Protein AF-0000000077150449 (afdb_homodimer)

Radius of gyration: 17.52 Å; Cα contacts (8 Å, |Δi|>4): 461; chains: 2; bounding box: 40×55×39 Å

Sequence (236 aa):
MTYLSAFIVGGIICAIGQILIDKTKLTSARILVVYVVAGVVLGSLGIYQKIVEIGGAGAIIPLTGFGYNLAKGVFRDVDETGLLGAFTGGFKAGAAGLAAAVFFGFMMASIFKPKAKKMTYLSAFIVGGIICAIGQILIDKTKLTSARILVVYVVAGVVLGSLGIYQKIVEIGGAGAIIPLTGFGYNLAKGVFRDVDETGLLGAFTGGFKAGAAGLAAAVFFGFMMASIFKPKAKK

Solvent-accessible surface area (backbone atoms only — not comparable to full-atom values): 10792 Å² total; per-residue (Å²): 118,64,44,62,29,3,19,50,44,13,6,50,56,12,24,51,46,30,49,48,47,71,75,37,94,55,50,72,68,57,48,50,33,50,34,17,39,48,11,19,52,32,30,71,71,55,53,40,56,56,47,31,72,63,10,44,30,11,34,47,44,29,32,32,20,49,16,24,48,24,23,52,29,11,49,53,27,23,74,71,64,35,76,69,14,15,59,54,16,21,48,60,53,48,40,61,39,52,51,47,30,31,52,50,30,34,53,47,43,70,69,66,50,70,71,75,79,124,119,62,44,60,30,3,20,50,43,13,6,50,57,12,23,52,44,30,50,48,48,71,75,35,93,54,50,71,69,57,49,50,32,50,34,16,40,49,13,21,54,34,30,71,70,54,54,41,56,57,46,33,72,64,10,42,30,11,34,48,43,29,33,32,20,50,15,26,48,23,22,51,29,11,50,52,27,23,73,70,62,35,76,67,14,16,59,54,14,20,49,61,55,47,41,62,39,53,51,48,31,31,52,51,28,35,52,46,43,70,68,66,50,69,72,73,79,124

InterPro domains:
  IPR005562 SpoVA [PF03862] (3-111)
  IPR005562 SpoVA [PTHR38450] (1-117)
  IPR014204 Sporulation stage V, protein AE [TIGR02839] (3-115)

Organism: Ruminiclostridium cellulolyticum (strain ATCC 35319 / DSM 5812 / JCM 6584 / H10) (NCBI:txid394503)

Structure (mmCIF, N/CA/C/O backbone):
data_AF-0000000077150449-model_v1
#
loop_
_entity.id
_entity.type
_entity.pdbx_description
1 polymer 'Stage V sporulation protein AE'
#
loop_
_atom_site.group_PDB
_atom_site.id
_atom_site.type_symbol
_atom_site.label_atom_id
_atom_site.label_alt_id
_atom_site.label_comp_id
_atom_site.label_asym_id
_atom_site.label_entity_id
_atom_site.label_seq_id
_atom_site.pdbx_PDB_ins_code
_atom_site.Cartn_x
_atom_site.Cartn_y
_atom_site.Cartn_z
_atom_site.occupancy
_atom_site.B_iso_or_equiv
_atom_site.auth_seq_id
_atom_site.auth_comp_id
_atom_site.auth_asym_id
_atom_site.auth_atom_id
_atom_site.pdbx_PDB_model_num
ATOM 1 N N . MET A 1 1 ? 21.25 -12.867 1.813 1 53.31 1 MET A N 1
ATOM 2 C CA . MET A 1 1 ? 21.156 -12.336 0.458 1 53.31 1 MET A CA 1
ATOM 3 C C . MET A 1 1 ? 19.891 -11.492 0.296 1 53.31 1 MET A C 1
ATOM 5 O O . MET A 1 1 ? 19.844 -10.594 -0.544 1 53.31 1 MET A O 1
ATOM 9 N N . THR A 1 2 ? 18.812 -11.586 1.336 1 85.19 2 THR A N 1
ATOM 10 C CA . THR A 1 2 ? 17.422 -11.258 1.105 1 85.19 2 THR A CA 1
ATOM 11 C C . THR A 1 2 ? 17.125 -9.805 1.477 1 85.19 2 THR A C 1
ATOM 13 O O . THR A 1 2 ? 16.469 -9.078 0.723 1 85.19 2 THR A O 1
ATOM 16 N N . TYR A 1 3 ? 18.219 -9.305 2.195 1 94.06 3 TYR A N 1
ATOM 17 C CA . TYR A 1 3 ? 17.984 -7.93 2.627 1 94.06 3 TYR A CA 1
ATOM 18 C C . TYR A 1 3 ? 18.422 -6.941 1.554 1 94.06 3 TYR A C 1
ATOM 20 O O . TYR A 1 3 ? 17.75 -5.945 1.301 1 94.06 3 TYR A O 1
ATOM 28 N N . LEU A 1 4 ? 19.547 -7.23 0.924 1 96.5 4 LEU A N 1
ATOM 29 C CA . LEU A 1 4 ? 20.047 -6.371 -0.144 1 96.5 4 LEU A CA 1
ATOM 30 C C . LEU A 1 4 ? 19.109 -6.398 -1.346 1 96.5 4 LEU A C 1
ATOM 32 O O . LEU A 1 4 ? 18.875 -5.363 -1.979 1 96.5 4 LEU A O 1
ATOM 36 N N . SER A 1 5 ? 18.656 -7.555 -1.646 1 97.62 5 SER A N 1
ATOM 37 C CA . SER A 1 5 ? 17.719 -7.656 -2.754 1 97.62 5 SER A CA 1
ATOM 38 C C . SER A 1 5 ? 16.438 -6.887 -2.465 1 97.62 5 SER A C 1
ATOM 40 O O . SER A 1 5 ? 15.875 -6.246 -3.355 1 97.62 5 SER A O 1
ATOM 42 N N . ALA A 1 6 ? 16.016 -7.012 -1.247 1 97.81 6 ALA A N 1
ATOM 43 C CA . ALA A 1 6 ? 14.844 -6.246 -0.844 1 97.81 6 ALA A CA 1
ATOM 44 C C . ALA A 1 6 ? 15.102 -4.746 -0.961 1 97.81 6 ALA A C 1
ATOM 46 O O . ALA A 1 6 ? 14.242 -3.998 -1.441 1 97.81 6 ALA A O 1
ATOM 47 N N . PHE A 1 7 ? 16.312 -4.348 -0.559 1 98.44 7 PHE A N 1
ATOM 48 C CA . PHE A 1 7 ? 16.703 -2.947 -0.65 1 98.44 7 PHE A CA 1
ATOM 49 C C . PHE A 1 7 ? 16.75 -2.49 -2.104 1 98.44 7 PHE A C 1
ATOM 51 O O . PHE A 1 7 ? 16.203 -1.436 -2.443 1 98.44 7 PHE A O 1
ATOM 58 N N . ILE A 1 8 ? 17.328 -3.229 -2.928 1 98.19 8 ILE A N 1
ATOM 59 C CA . ILE A 1 8 ? 17.562 -2.842 -4.316 1 98.19 8 ILE A CA 1
ATOM 60 C C . ILE A 1 8 ? 16.234 -2.852 -5.074 1 98.19 8 ILE A C 1
ATOM 62 O O . ILE A 1 8 ? 15.875 -1.869 -5.73 1 98.19 8 ILE A O 1
ATOM 66 N N . VAL A 1 9 ? 15.461 -3.961 -4.996 1 98.31 9 VAL A N 1
ATOM 67 C CA . VAL A 1 9 ? 14.211 -4.086 -5.734 1 98.31 9 VAL A CA 1
ATOM 68 C C . VAL A 1 9 ? 13.211 -3.037 -5.238 1 98.31 9 VAL A C 1
ATOM 70 O O . VAL A 1 9 ? 12.586 -2.346 -6.039 1 98.31 9 VAL A O 1
ATOM 73 N N . GLY A 1 10 ? 13.148 -2.932 -3.895 1 98.12 10 GLY A N 1
ATOM 74 C CA . GLY A 1 10 ? 12.289 -1.894 -3.342 1 98.12 10 GLY A CA 1
ATOM 75 C C . GLY A 1 10 ? 12.703 -0.494 -3.756 1 98.12 10 GLY A C 1
ATOM 76 O O . GLY A 1 10 ? 11.859 0.323 -4.129 1 98.12 10 GLY A O 1
ATOM 77 N N . GLY A 1 11 ? 13.969 -0.276 -3.664 1 98.38 11 GLY A N 1
ATOM 78 C CA . GLY A 1 11 ? 14.484 1.015 -4.086 1 98.38 11 GLY A CA 1
ATOM 79 C C . GLY A 1 11 ? 14.203 1.327 -5.543 1 98.38 11 GLY A C 1
ATOM 80 O O . GLY A 1 11 ? 13.828 2.453 -5.879 1 98.38 11 GLY A O 1
ATOM 81 N N . ILE A 1 12 ? 14.328 0.379 -6.414 1 98.38 12 ILE A N 1
ATOM 82 C CA . ILE A 1 12 ? 14.07 0.571 -7.84 1 98.38 12 ILE A CA 1
ATOM 83 C C . ILE A 1 12 ? 12.594 0.904 -8.062 1 98.38 12 ILE A C 1
ATOM 85 O O . ILE A 1 12 ? 12.266 1.825 -8.812 1 98.38 12 ILE A O 1
ATOM 89 N N . ILE A 1 13 ? 11.695 0.189 -7.402 1 98.19 13 ILE A N 1
ATOM 90 C CA . ILE A 1 13 ? 10.266 0.433 -7.531 1 98.19 13 ILE A CA 1
ATOM 91 C C . ILE A 1 13 ? 9.938 1.851 -7.066 1 98.19 13 ILE A C 1
ATOM 93 O O . ILE A 1 13 ? 9.172 2.562 -7.715 1 98.19 13 ILE A O 1
ATOM 97 N N . CYS A 1 14 ? 10.602 2.277 -6.039 1 97.88 14 CYS A N 1
ATOM 98 C CA . CYS A 1 14 ? 10.367 3.619 -5.516 1 97.88 14 CYS A CA 1
ATOM 99 C C . CYS A 1 14 ? 10.969 4.676 -6.438 1 97.88 14 CYS A C 1
ATOM 101 O O . CYS A 1 14 ? 10.383 5.746 -6.621 1 9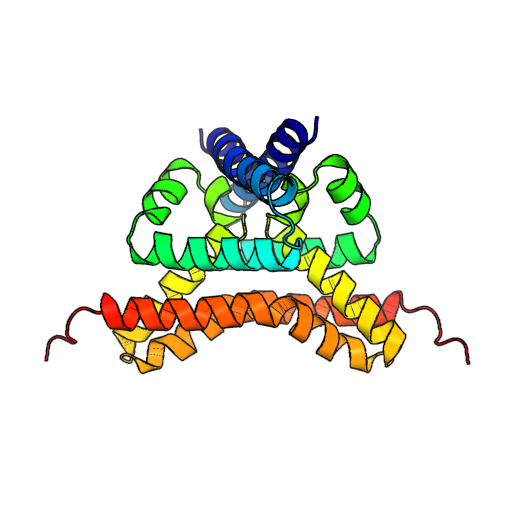7.88 14 CYS A O 1
ATOM 103 N N . ALA A 1 15 ? 12.109 4.434 -7.008 1 97.62 15 ALA A N 1
ATOM 104 C CA . ALA A 1 15 ? 12.719 5.367 -7.953 1 97.62 15 ALA A CA 1
ATOM 105 C C . ALA A 1 15 ? 11.836 5.551 -9.188 1 97.62 15 ALA A C 1
ATOM 107 O O . ALA A 1 15 ? 11.703 6.66 -9.703 1 97.62 15 ALA A O 1
ATOM 108 N N . ILE A 1 16 ? 11.227 4.496 -9.656 1 97.06 16 ILE A N 1
ATOM 109 C CA . ILE A 1 16 ? 10.289 4.566 -10.773 1 97.06 16 ILE A CA 1
ATOM 110 C C . 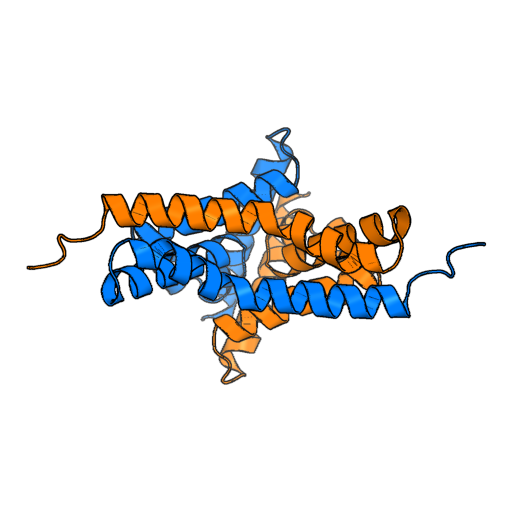ILE A 1 16 ? 9.102 5.445 -10.391 1 97.06 16 ILE A C 1
ATOM 112 O O . ILE A 1 16 ? 8.625 6.246 -11.195 1 97.06 16 ILE A O 1
ATOM 116 N N . GLY A 1 17 ? 8.648 5.262 -9.133 1 95.25 17 GLY A N 1
ATOM 117 C CA . GLY A 1 17 ? 7.574 6.117 -8.648 1 95.25 17 GLY A CA 1
ATOM 118 C C . GLY A 1 17 ? 7.93 7.594 -8.68 1 95.25 17 GLY A C 1
ATOM 119 O O . GLY A 1 17 ? 7.102 8.43 -9.047 1 95.25 17 GLY A O 1
ATOM 120 N N . GLN A 1 18 ? 9.133 7.875 -8.383 1 95.69 18 GLN A N 1
ATOM 121 C CA . GLN A 1 18 ? 9.578 9.266 -8.406 1 95.69 18 GLN A CA 1
ATOM 122 C C . GLN A 1 18 ? 9.625 9.805 -9.836 1 95.69 18 GLN A C 1
ATOM 124 O O . GLN A 1 18 ? 9.258 10.953 -10.078 1 95.69 18 GLN A O 1
ATOM 129 N N . ILE A 1 19 ? 10.07 8.977 -10.742 1 95.12 19 ILE A N 1
ATOM 130 C CA . ILE A 1 19 ? 10.094 9.375 -12.148 1 95.12 19 ILE A CA 1
ATOM 131 C C . ILE A 1 19 ? 8.664 9.664 -12.625 1 95.12 19 ILE A C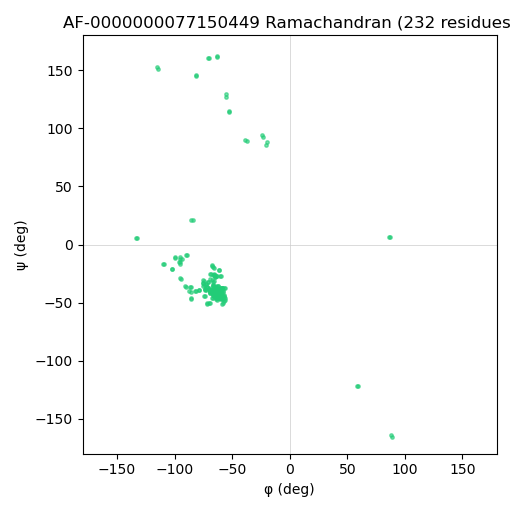 1
ATOM 133 O O . ILE A 1 19 ? 8.422 10.672 -13.281 1 95.12 19 ILE A O 1
ATOM 137 N N . LEU A 1 20 ? 7.738 8.844 -12.281 1 93.88 20 LEU A N 1
ATOM 138 C CA . LEU A 1 20 ? 6.348 9.016 -12.68 1 93.88 20 LEU A CA 1
ATOM 139 C C . LEU A 1 20 ? 5.762 10.297 -12.102 1 93.88 20 LEU A C 1
ATOM 141 O O . LEU A 1 20 ? 5.09 11.055 -12.805 1 93.88 20 LEU A O 1
ATOM 145 N N . ILE A 1 21 ? 6.066 10.508 -10.859 1 90.5 21 ILE A N 1
ATOM 146 C CA . ILE A 1 21 ? 5.543 11.703 -10.211 1 90.5 21 ILE A CA 1
ATOM 147 C C . ILE A 1 21 ? 6.133 12.945 -10.867 1 90.5 21 ILE A C 1
ATOM 149 O O . ILE A 1 21 ? 5.418 13.922 -11.117 1 90.5 21 ILE A O 1
ATOM 153 N N . ASP A 1 22 ? 7.379 12.891 -11.195 1 92.06 22 ASP A N 1
ATOM 154 C CA . ASP A 1 22 ? 8.062 14.062 -11.742 1 92.06 22 ASP A CA 1
ATOM 155 C C . ASP A 1 22 ? 7.66 14.297 -13.203 1 92.06 22 ASP A C 1
ATOM 157 O O . ASP A 1 22 ? 7.605 15.438 -13.664 1 92.06 22 ASP A O 1
ATOM 161 N N . LYS A 1 23 ? 7.414 13.242 -13.898 1 93.19 23 LYS A N 1
ATOM 162 C CA . LYS A 1 23 ? 7.211 13.383 -15.344 1 93.19 23 LYS A CA 1
ATOM 163 C C . LYS A 1 23 ? 5.73 13.492 -15.68 1 93.19 23 LYS A C 1
ATOM 165 O O . LYS A 1 23 ? 5.367 13.836 -16.812 1 93.19 23 LYS A O 1
ATOM 170 N N . THR A 1 24 ? 4.992 13.133 -14.695 1 89.81 24 THR A N 1
ATOM 171 C CA . THR A 1 24 ? 3.561 13.242 -14.953 1 89.81 24 THR A CA 1
ATOM 172 C C . THR A 1 24 ? 2.922 14.289 -14.047 1 89.81 24 THR A C 1
ATOM 174 O O . THR A 1 24 ? 3.533 14.727 -13.07 1 89.81 24 THR A O 1
ATOM 177 N N . LYS A 1 25 ? 1.874 14.883 -14.453 1 88 25 LYS A N 1
ATOM 178 C CA . LYS A 1 25 ? 1.137 15.859 -13.656 1 88 25 LYS A CA 1
ATOM 179 C C . LYS A 1 25 ? 0.131 15.172 -12.742 1 88 25 LYS A C 1
ATOM 181 O O . LYS A 1 25 ? -0.81 15.805 -12.258 1 88 25 LYS A O 1
ATOM 186 N N . LEU A 1 26 ? 0.374 13.906 -12.492 1 85.69 26 LEU A N 1
ATOM 187 C CA . LEU A 1 26 ? -0.568 13.172 -11.648 1 85.69 26 LEU A CA 1
ATOM 188 C C . LEU A 1 26 ? -0.299 13.438 -10.172 1 85.69 26 LEU A C 1
ATOM 190 O O . LEU A 1 26 ? 0.854 13.602 -9.766 1 85.69 26 LEU A O 1
ATOM 194 N N . THR A 1 27 ? -1.339 13.461 -9.484 1 83.06 27 THR A N 1
ATOM 195 C CA . THR A 1 27 ? -1.206 13.594 -8.039 1 83.06 27 THR A CA 1
ATOM 196 C C . THR A 1 27 ? -0.634 12.32 -7.422 1 83.06 27 THR A C 1
ATOM 198 O O . THR A 1 27 ? -0.635 11.266 -8.062 1 83.06 27 THR A O 1
ATOM 201 N N . SER A 1 28 ? -0.107 12.453 -6.227 1 82.62 28 SER A N 1
ATOM 202 C CA . SER A 1 28 ? 0.422 11.297 -5.508 1 82.62 28 SER A CA 1
ATOM 203 C C . SER A 1 28 ? -0.639 10.211 -5.344 1 82.62 28 SER A C 1
ATOM 205 O O . SER A 1 28 ? -0.344 9.023 -5.473 1 82.62 28 SER A O 1
ATOM 207 N N . ALA A 1 29 ? -1.858 10.648 -5.125 1 82.69 29 ALA A N 1
ATOM 208 C CA . ALA A 1 29 ? -2.967 9.711 -4.953 1 82.69 29 ALA A CA 1
ATOM 209 C C . ALA A 1 29 ? -3.199 8.898 -6.223 1 82.69 29 ALA A C 1
ATOM 211 O O . ALA A 1 29 ? -3.42 7.688 -6.164 1 82.69 29 ALA A O 1
ATOM 212 N N . ARG A 1 30 ? -3.205 9.508 -7.336 1 88.94 30 ARG A N 1
ATOM 213 C CA . ARG A 1 30 ? -3.4 8.828 -8.617 1 88.94 30 ARG A CA 1
ATOM 214 C C . ARG A 1 30 ? -2.25 7.871 -8.914 1 88.94 30 ARG A C 1
ATOM 216 O O . ARG A 1 30 ? -2.465 6.789 -9.461 1 88.94 30 ARG A O 1
ATOM 223 N N . ILE A 1 31 ? -1.104 8.281 -8.539 1 91 31 ILE A N 1
ATOM 224 C CA . ILE A 1 31 ? 0.064 7.434 -8.75 1 91 31 ILE A CA 1
ATOM 225 C C . ILE A 1 31 ? -0.049 6.18 -7.887 1 91 31 ILE A C 1
ATOM 227 O O . ILE A 1 31 ? 0.287 5.078 -8.336 1 91 31 ILE A O 1
ATOM 231 N N . LEU A 1 32 ? -0.453 6.352 -6.688 1 90.25 32 LEU A N 1
ATOM 232 C CA . LEU A 1 32 ? -0.629 5.207 -5.797 1 90.25 32 LEU A CA 1
ATOM 233 C C . LEU A 1 32 ? -1.63 4.215 -6.375 1 90.25 32 LEU A C 1
ATOM 235 O O . LEU A 1 32 ? -1.42 3.002 -6.309 1 90.25 32 LEU A O 1
ATOM 239 N N . VAL A 1 33 ? -2.682 4.762 -7.016 1 92.19 33 VAL A N 1
ATOM 240 C CA . VAL A 1 33 ? -3.68 3.898 -7.641 1 92.19 33 VAL A CA 1
ATOM 241 C C . VAL A 1 33 ? -3.053 3.139 -8.805 1 92.19 33 VAL A C 1
ATOM 243 O O . VAL A 1 33 ? -3.289 1.94 -8.969 1 92.19 33 VAL A O 1
ATOM 246 N N . VAL A 1 34 ? -2.291 3.789 -9.578 1 95.06 34 VAL A N 1
ATOM 247 C CA . VAL A 1 34 ? -1.598 3.166 -10.703 1 95.06 34 VAL A CA 1
ATOM 248 C C . VAL A 1 34 ? -0.715 2.027 -10.195 1 95.06 34 VAL A C 1
ATOM 250 O O . VAL A 1 34 ? -0.646 0.965 -10.82 1 95.06 34 VAL A O 1
ATOM 253 N N . TYR A 1 35 ? -0.068 2.238 -9.094 1 96.94 35 TYR A N 1
ATOM 254 C CA . TYR A 1 35 ? 0.814 1.215 -8.547 1 96.94 35 TYR A CA 1
ATOM 255 C C . TYR A 1 35 ? 0.019 -0.004 -8.094 1 96.94 35 TYR A C 1
ATOM 257 O O . TYR A 1 35 ? 0.427 -1.143 -8.336 1 96.94 35 TYR A O 1
ATOM 265 N N . VAL A 1 36 ? -1.093 0.222 -7.461 1 94.75 36 VAL A N 1
ATOM 266 C CA . VAL A 1 36 ? -1.937 -0.884 -7.02 1 94.75 36 VAL A CA 1
ATOM 267 C C . VAL A 1 36 ? -2.445 -1.661 -8.234 1 94.75 36 VAL A C 1
ATOM 269 O O . VAL A 1 36 ? -2.377 -2.893 -8.266 1 94.75 36 VAL A O 1
ATOM 272 N N . VAL A 1 37 ? -2.898 -0.986 -9.258 1 96 37 VAL A N 1
ATOM 273 C CA . VAL A 1 37 ? -3.422 -1.61 -10.469 1 96 37 VAL A CA 1
ATOM 274 C C . VAL A 1 37 ? -2.309 -2.375 -11.188 1 96 37 VAL A C 1
ATOM 276 O O . VAL A 1 37 ? -2.52 -3.492 -11.664 1 96 37 VAL A O 1
ATOM 279 N N . ALA A 1 38 ? -1.145 -1.767 -11.227 1 97.69 38 ALA A N 1
ATOM 280 C CA . ALA A 1 38 ? -0.005 -2.451 -11.836 1 97.69 38 ALA A CA 1
ATOM 281 C C . ALA A 1 38 ? 0.289 -3.766 -11.117 1 97.69 38 ALA A C 1
ATOM 283 O O . ALA A 1 38 ? 0.604 -4.773 -11.758 1 97.69 38 ALA A O 1
ATOM 284 N N . GLY A 1 39 ? 0.194 -3.732 -9.797 1 96.81 39 GLY A N 1
ATOM 285 C CA . GLY A 1 39 ? 0.364 -4.953 -9.031 1 96.81 39 GLY A CA 1
ATOM 286 C C . GLY A 1 39 ? -0.662 -6.02 -9.367 1 96.81 39 GLY A C 1
ATOM 287 O O . GLY A 1 39 ? -0.319 -7.195 -9.508 1 96.81 39 GLY A O 1
ATOM 288 N N . VAL A 1 40 ? -1.896 -5.586 -9.508 1 95.44 40 VAL A N 1
ATOM 289 C CA . VAL A 1 40 ? -2.975 -6.508 -9.844 1 95.44 40 VAL A CA 1
ATOM 290 C C . VAL A 1 40 ? -2.723 -7.117 -11.219 1 95.44 40 VAL A C 1
ATOM 292 O O . VAL A 1 40 ? -2.801 -8.336 -11.391 1 95.44 40 VAL A O 1
ATOM 295 N N . VAL A 1 41 ? -2.377 -6.352 -12.164 1 96.38 41 VAL A N 1
ATOM 296 C CA . VAL A 1 41 ? -2.215 -6.793 -13.547 1 96.38 41 VAL A CA 1
ATOM 297 C C . VAL A 1 41 ? -0.989 -7.695 -13.664 1 96.38 41 VAL A C 1
ATOM 299 O O . VAL A 1 41 ? -1.079 -8.812 -14.18 1 96.38 41 VAL A O 1
ATOM 302 N N . LEU A 1 42 ? 0.156 -7.254 -13.148 1 97.06 42 LEU A N 1
ATOM 303 C CA . LEU A 1 42 ? 1.376 -8.047 -13.219 1 97.06 42 LEU A CA 1
ATOM 304 C C . LEU A 1 42 ? 1.231 -9.336 -12.414 1 97.06 42 LEU A C 1
ATOM 306 O O . LEU A 1 42 ? 1.794 -10.375 -12.781 1 97.06 42 LEU A O 1
ATOM 310 N N . GLY A 1 43 ? 0.544 -9.172 -11.305 1 95.75 43 GLY A N 1
ATOM 311 C CA . GLY A 1 43 ? 0.259 -10.359 -10.508 1 95.75 43 GLY A CA 1
ATOM 312 C C . GLY A 1 43 ? -0.592 -11.375 -11.242 1 95.75 43 GLY A C 1
ATOM 313 O O . GLY A 1 43 ? -0.301 -12.578 -11.211 1 95.75 43 GLY A O 1
ATOM 314 N N . SER A 1 44 ? -1.614 -10.945 -11.875 1 93.88 44 SER A N 1
ATOM 315 C CA . SER A 1 44 ? -2.537 -11.812 -12.602 1 93.88 44 SER A CA 1
ATOM 316 C C . SER A 1 44 ? -1.853 -12.477 -13.789 1 93.88 44 SER A C 1
ATOM 318 O O . SER A 1 44 ? -2.201 -13.594 -14.164 1 93.88 44 SER A O 1
ATOM 320 N N . LEU A 1 45 ? -0.819 -11.852 -14.312 1 94.94 45 LEU A N 1
ATOM 321 C CA . LEU A 1 45 ? -0.09 -12.375 -15.469 1 94.94 45 LEU A CA 1
ATOM 322 C C . LEU A 1 45 ? 1.05 -13.289 -15.016 1 94.94 45 LEU A C 1
ATOM 324 O O . LEU A 1 45 ? 1.749 -13.867 -15.852 1 94.94 45 LEU A O 1
ATOM 328 N N . GLY A 1 46 ? 1.29 -13.305 -13.766 1 94.31 46 GLY A N 1
ATOM 329 C CA . GLY A 1 46 ? 2.334 -14.164 -13.234 1 94.31 46 GLY A CA 1
ATOM 330 C C . GLY A 1 46 ? 3.707 -13.523 -13.258 1 94.31 46 GLY A C 1
ATOM 331 O O . GLY A 1 46 ? 4.703 -14.164 -12.906 1 94.31 46 GLY A O 1
ATOM 332 N N . ILE A 1 47 ? 3.758 -12.336 -13.594 1 96.81 47 ILE A N 1
ATOM 333 C CA . ILE A 1 47 ? 5.027 -11.625 -13.734 1 96.81 47 ILE A CA 1
ATOM 334 C C . ILE A 1 47 ? 5.504 -11.156 -12.367 1 96.81 47 ILE A C 1
ATOM 336 O O . ILE A 1 47 ? 6.695 -11.25 -12.047 1 96.81 47 ILE A O 1
ATOM 340 N N . TYR A 1 48 ? 4.613 -10.703 -11.562 1 97.56 48 TYR A N 1
ATOM 341 C CA . TYR A 1 48 ? 5.004 -10.102 -10.297 1 97.56 48 TYR A CA 1
ATOM 342 C C . TYR A 1 48 ? 5.555 -11.156 -9.344 1 97.56 48 TYR A C 1
ATOM 344 O O . TYR A 1 48 ? 6.379 -10.852 -8.477 1 97.56 48 TYR A O 1
ATOM 352 N N . GLN A 1 49 ? 5.152 -12.375 -9.531 1 96.44 49 GLN A N 1
ATOM 353 C CA . GLN A 1 49 ? 5.68 -13.453 -8.695 1 96.44 49 GLN A CA 1
ATOM 354 C C . GLN A 1 49 ? 7.195 -13.562 -8.836 1 96.44 49 GLN A C 1
ATOM 356 O O . GLN A 1 49 ? 7.895 -13.828 -7.855 1 96.44 49 GLN A O 1
ATOM 361 N N . LYS A 1 50 ? 7.684 -13.359 -10.016 1 97.44 50 LYS A N 1
ATOM 362 C CA . LYS A 1 50 ? 9.125 -13.414 -10.25 1 97.44 50 LYS A CA 1
ATOM 363 C C . LYS A 1 50 ? 9.844 -12.273 -9.531 1 97.44 50 LYS A C 1
ATOM 365 O O . LYS A 1 50 ? 10.945 -12.453 -9.016 1 97.44 50 LYS A O 1
ATOM 370 N N . ILE A 1 51 ? 9.172 -11.133 -9.469 1 97.62 51 ILE A N 1
ATOM 371 C CA . ILE A 1 51 ? 9.75 -9.977 -8.781 1 97.62 51 ILE A CA 1
ATOM 372 C C . ILE A 1 51 ? 9.781 -10.234 -7.277 1 97.62 51 ILE A C 1
ATOM 374 O O . ILE A 1 51 ? 10.75 -9.891 -6.602 1 97.62 51 ILE A O 1
ATOM 378 N N . VAL A 1 52 ? 8.766 -10.852 -6.785 1 96.62 52 VAL A N 1
ATOM 379 C CA . VAL A 1 52 ? 8.703 -11.188 -5.367 1 96.62 52 VAL A CA 1
ATOM 380 C C . VAL A 1 52 ? 9.789 -12.203 -5.023 1 96.62 52 VAL A C 1
ATOM 382 O O . VAL A 1 52 ? 10.414 -12.117 -3.963 1 96.62 52 VAL A O 1
ATOM 385 N N . GLU A 1 53 ? 10.016 -13.133 -5.938 1 96.38 53 GLU A N 1
ATOM 386 C CA . GLU A 1 53 ? 11.023 -14.164 -5.699 1 96.38 53 GLU A CA 1
ATOM 387 C C . GLU A 1 53 ? 12.422 -13.555 -5.645 1 96.38 53 GLU A C 1
ATOM 389 O O . GLU A 1 53 ? 13.281 -14.016 -4.879 1 96.38 53 GLU A O 1
ATOM 394 N N . ILE A 1 54 ? 12.586 -12.547 -6.379 1 96.12 54 ILE A N 1
ATOM 395 C CA . ILE A 1 54 ? 13.898 -11.906 -6.449 1 96.12 54 ILE A CA 1
ATOM 396 C C . ILE A 1 54 ? 14.039 -10.891 -5.316 1 96.12 54 ILE A C 1
ATOM 398 O O . ILE A 1 54 ? 15.094 -10.805 -4.68 1 96.12 54 ILE A O 1
ATOM 402 N N . GLY A 1 55 ? 12.945 -10.227 -5.023 1 96.81 55 GLY A N 1
ATOM 403 C CA . GLY A 1 55 ? 13.078 -9.047 -4.184 1 96.81 55 GLY A CA 1
ATOM 404 C C . GLY A 1 55 ? 12.508 -9.242 -2.793 1 96.81 55 GLY A C 1
ATOM 405 O O . GLY A 1 55 ? 12.758 -8.43 -1.897 1 96.81 55 GLY A O 1
ATOM 406 N N . GLY A 1 56 ? 11.68 -10.266 -2.594 1 94.62 56 GLY A N 1
ATOM 407 C CA . GLY A 1 56 ? 11.07 -10.469 -1.287 1 94.62 56 GLY A CA 1
ATOM 408 C C . GLY A 1 56 ? 10.234 -9.297 -0.826 1 94.62 56 GLY A C 1
ATOM 409 O O . GLY A 1 56 ? 9.359 -8.828 -1.556 1 94.62 56 GLY A O 1
ATOM 410 N N . ALA A 1 57 ? 10.609 -8.766 0.313 1 95.5 57 ALA A N 1
ATOM 411 C CA . ALA A 1 57 ? 9.875 -7.637 0.886 1 95.5 57 ALA A CA 1
ATOM 412 C C . ALA A 1 57 ? 10 -6.398 0.003 1 95.5 57 ALA A C 1
ATOM 414 O O . ALA A 1 57 ? 9.141 -5.512 0.044 1 95.5 57 ALA A O 1
ATOM 415 N N . GLY A 1 58 ? 11.062 -6.355 -0.741 1 97.38 58 GLY A N 1
ATOM 416 C CA . GLY A 1 58 ? 11.242 -5.242 -1.656 1 97.38 58 GLY A CA 1
ATOM 417 C C . GLY A 1 58 ? 10.148 -5.145 -2.701 1 97.38 58 GLY A C 1
ATOM 418 O O . GLY A 1 58 ? 9.898 -4.07 -3.25 1 97.38 58 GLY A O 1
ATOM 419 N N . ALA A 1 59 ? 9.484 -6.27 -2.938 1 97.44 59 ALA A N 1
ATOM 420 C CA . ALA A 1 59 ? 8.383 -6.312 -3.896 1 97.44 59 ALA A CA 1
ATO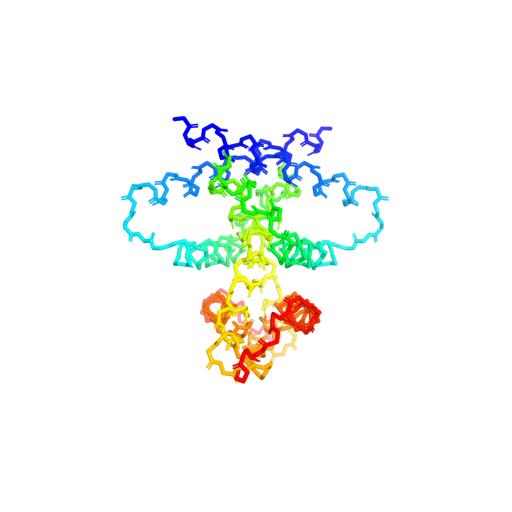M 421 C C . ALA A 1 59 ? 7.035 -6.312 -3.184 1 97.44 59 ALA A C 1
ATOM 423 O O . ALA A 1 59 ? 6.035 -5.84 -3.73 1 97.44 59 ALA A O 1
ATOM 424 N N . ILE A 1 60 ? 7.008 -6.695 -1.938 1 96.06 60 ILE A N 1
ATOM 425 C CA . ILE A 1 60 ? 5.742 -6.922 -1.248 1 96.06 60 ILE A CA 1
ATOM 426 C C . ILE A 1 60 ? 5.34 -5.66 -0.486 1 96.06 60 ILE A C 1
ATOM 428 O O . ILE A 1 60 ? 4.148 -5.355 -0.366 1 96.06 60 ILE A O 1
ATOM 432 N N . ILE A 1 61 ? 6.293 -4.922 -0.067 1 96.62 61 ILE A N 1
ATOM 433 C CA . ILE A 1 61 ? 6.055 -3.785 0.814 1 96.62 61 ILE A CA 1
ATOM 434 C C . ILE A 1 61 ? 5.539 -2.602 -0.001 1 96.62 61 ILE A C 1
ATOM 436 O O . ILE A 1 61 ? 4.656 -1.865 0.452 1 96.62 61 ILE A O 1
ATOM 440 N N . PRO A 1 62 ? 6.031 -2.322 -1.249 1 97.69 62 PRO A N 1
ATOM 441 C CA . PRO A 1 62 ? 5.434 -1.265 -2.068 1 97.69 62 PRO A CA 1
ATOM 442 C C . PRO A 1 62 ? 3.98 -1.555 -2.441 1 97.69 62 PRO A C 1
ATOM 444 O O . PRO A 1 62 ? 3.537 -2.703 -2.361 1 97.69 62 PRO A O 1
ATOM 447 N N . LEU A 1 63 ? 3.258 -0.561 -2.846 1 96.5 63 LEU A N 1
ATOM 448 C CA . LEU A 1 63 ? 1.833 -0.653 -3.146 1 96.5 63 LEU A CA 1
ATOM 449 C C . LEU A 1 63 ? 1.575 -1.661 -4.262 1 96.5 63 LEU A C 1
ATOM 451 O O . LEU A 1 63 ? 0.511 -2.281 -4.309 1 96.5 63 LEU A O 1
ATOM 455 N N . THR A 1 64 ? 2.582 -1.849 -5.117 1 97.25 64 THR A N 1
ATOM 456 C CA . THR A 1 64 ? 2.447 -2.883 -6.141 1 97.25 64 THR A CA 1
ATOM 457 C C . THR A 1 64 ? 2.312 -4.262 -5.5 1 97.25 64 THR A C 1
ATOM 459 O O . THR A 1 64 ? 1.604 -5.125 -6.02 1 97.25 64 THR A O 1
ATOM 462 N N . GLY A 1 65 ? 3.037 -4.434 -4.383 1 95.44 65 GLY A N 1
ATOM 463 C CA . GLY A 1 65 ? 2.887 -5.676 -3.639 1 95.44 65 GLY A CA 1
ATOM 464 C C . GLY A 1 65 ? 1.489 -5.875 -3.084 1 95.44 65 GLY A C 1
ATOM 465 O O . GLY A 1 65 ? 0.965 -6.988 -3.09 1 95.44 65 GLY A O 1
ATOM 466 N N . PHE A 1 66 ? 0.938 -4.785 -2.594 1 93.19 66 PHE A N 1
ATOM 467 C CA . PHE A 1 66 ? -0.445 -4.82 -2.133 1 93.19 66 PHE A CA 1
ATOM 468 C C . PHE A 1 66 ? -1.381 -5.242 -3.258 1 93.19 66 PHE A C 1
ATOM 470 O O . PHE A 1 66 ? -2.242 -6.105 -3.066 1 93.19 66 PHE A O 1
ATOM 477 N N . GLY A 1 67 ? -1.263 -4.699 -4.383 1 93 67 GLY A N 1
ATOM 478 C CA . GLY A 1 67 ? -2.049 -5.098 -5.539 1 93 67 GLY A CA 1
ATOM 479 C C . GLY A 1 67 ? -1.865 -6.555 -5.91 1 93 67 GLY A C 1
ATOM 480 O O . GLY A 1 67 ? -2.838 -7.25 -6.215 1 93 67 GLY A O 1
ATOM 481 N N . TYR A 1 68 ? -0.631 -6.98 -5.891 1 95.06 68 TYR A N 1
ATOM 482 C CA . TYR A 1 68 ? -0.291 -8.375 -6.156 1 95.06 68 TYR A CA 1
ATOM 483 C C . TYR A 1 68 ? -1.026 -9.305 -5.203 1 95.06 68 TYR A C 1
ATOM 485 O O . TYR A 1 68 ? -1.605 -10.312 -5.629 1 95.06 68 TYR A O 1
ATOM 493 N N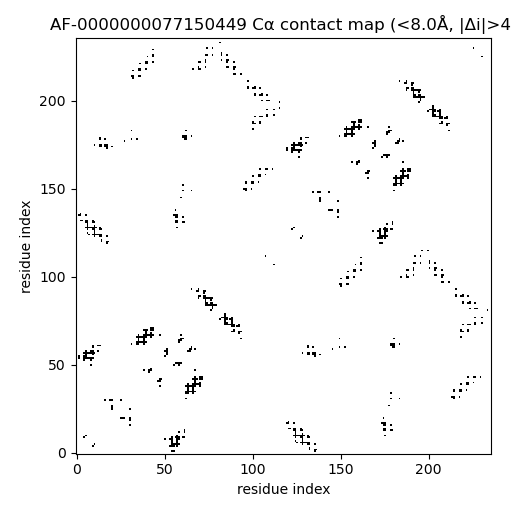 . ASN A 1 69 ? -1.027 -8.961 -3.93 1 91.56 69 ASN A N 1
ATOM 494 C CA . ASN A 1 69 ? -1.711 -9.781 -2.932 1 91.56 69 ASN A CA 1
ATOM 495 C C . ASN A 1 69 ? -3.223 -9.766 -3.137 1 91.56 69 ASN A C 1
ATOM 497 O O . ASN A 1 69 ? -3.895 -10.773 -2.908 1 91.56 69 ASN A O 1
ATOM 501 N N . LEU A 1 70 ? -3.717 -8.641 -3.537 1 89.75 70 LEU A N 1
ATOM 502 C CA . LEU A 1 70 ? -5.141 -8.555 -3.844 1 89.75 70 LEU A CA 1
ATOM 503 C C . LEU A 1 70 ? -5.508 -9.492 -4.992 1 89.75 70 LEU A C 1
ATOM 505 O O . LEU A 1 70 ? -6.527 -10.18 -4.934 1 89.75 70 LEU A O 1
ATOM 509 N N . ALA A 1 71 ? -4.715 -9.484 -5.984 1 92.06 71 ALA A N 1
ATOM 510 C CA . ALA A 1 71 ? -4.941 -10.367 -7.125 1 92.06 71 ALA A CA 1
ATOM 511 C C . ALA A 1 71 ? -4.93 -11.828 -6.699 1 92.06 71 ALA A C 1
ATOM 513 O O . ALA A 1 71 ? -5.766 -12.625 -7.145 1 92.06 71 ALA A O 1
ATOM 514 N N . LYS A 1 72 ? -3.998 -12.148 -5.855 1 91 72 LYS A N 1
ATOM 515 C CA . LYS A 1 72 ? -3.932 -13.523 -5.352 1 91 72 LYS A CA 1
ATOM 516 C C . LYS A 1 72 ? -5.203 -13.891 -4.594 1 91 72 LYS A C 1
ATOM 518 O O . LYS A 1 72 ? -5.711 -15 -4.727 1 91 72 LYS A O 1
ATOM 523 N N . GLY A 1 73 ? -5.641 -13.008 -3.797 1 88.38 73 GLY A N 1
ATOM 524 C CA . GLY A 1 73 ? -6.887 -13.227 -3.082 1 88.38 73 GLY A CA 1
ATOM 525 C C . GLY A 1 73 ? -8.086 -13.391 -4.004 1 88.38 73 GLY A C 1
ATOM 526 O O . GLY A 1 73 ? -8.938 -14.242 -3.775 1 88.38 73 GLY A O 1
ATOM 527 N N . VAL A 1 74 ? -8.188 -12.531 -4.973 1 89.88 74 VAL A N 1
ATOM 528 C CA . VAL A 1 74 ? -9.258 -12.578 -5.965 1 89.88 74 VAL A CA 1
ATOM 529 C C . VAL A 1 74 ? -9.258 -13.945 -6.656 1 89.88 74 VAL A C 1
ATOM 531 O O . VAL A 1 74 ? -10.297 -14.609 -6.719 1 89.88 74 VAL A O 1
ATOM 534 N N . PHE A 1 75 ? -8.133 -14.406 -7.094 1 91.56 75 PHE A N 1
ATOM 535 C CA . PHE A 1 75 ? -8.055 -15.664 -7.832 1 91.56 75 PHE A CA 1
ATOM 536 C C . PHE A 1 75 ? -8.352 -16.844 -6.918 1 91.56 75 PHE A C 1
ATOM 538 O O . PHE A 1 75 ? -9 -17.812 -7.336 1 91.56 75 PHE A O 1
ATOM 545 N N . ARG A 1 76 ? -7.844 -16.734 -5.719 1 89.75 76 ARG A N 1
ATOM 546 C CA . ARG A 1 76 ? -8.141 -17.781 -4.754 1 89.75 76 ARG A CA 1
ATOM 547 C C . ARG A 1 76 ? -9.641 -17.922 -4.535 1 89.75 76 ARG A C 1
ATOM 549 O O . ARG A 1 76 ? -10.18 -19.031 -4.559 1 89.75 76 ARG A O 1
ATOM 556 N N . ASP A 1 77 ? -10.305 -16.828 -4.387 1 91 77 ASP A N 1
ATOM 557 C CA . ASP A 1 77 ? -11.742 -16.875 -4.109 1 91 77 ASP A CA 1
ATOM 558 C C . ASP A 1 77 ? -12.531 -17.234 -5.363 1 91 77 ASP A C 1
ATOM 560 O O . ASP A 1 77 ? -13.586 -17.875 -5.273 1 91 77 ASP A O 1
ATOM 564 N N . VAL A 1 78 ? -12.062 -16.875 -6.469 1 89.88 78 VAL A N 1
ATOM 565 C CA . VAL A 1 78 ? -12.703 -17.25 -7.727 1 89.88 78 VAL A CA 1
ATOM 566 C C . VAL A 1 78 ? -12.594 -18.766 -7.926 1 89.88 78 VAL A C 1
ATOM 568 O O . VAL A 1 78 ? -13.547 -19.406 -8.383 1 89.88 78 VAL A O 1
ATOM 571 N N . ASP A 1 79 ? -11.461 -19.281 -7.543 1 90.56 79 ASP A N 1
ATOM 572 C CA . ASP A 1 79 ? -11.266 -20.719 -7.633 1 90.56 79 ASP A CA 1
ATOM 573 C C . ASP A 1 79 ? -12.211 -21.453 -6.691 1 90.56 79 ASP A C 1
ATOM 575 O O . ASP A 1 79 ? -12.664 -22.562 -7.004 1 90.56 79 ASP A O 1
ATOM 579 N N . GLU A 1 80 ? -12.547 -20.797 -5.676 1 91 80 GLU A N 1
ATOM 580 C CA . GLU A 1 80 ? -13.359 -21.453 -4.648 1 91 80 GLU A CA 1
ATOM 581 C C . GLU A 1 80 ? -14.852 -21.266 -4.922 1 91 80 GLU A C 1
ATOM 583 O O . GLU A 1 80 ? -15.656 -22.156 -4.66 1 91 80 GLU A O 1
ATOM 588 N N . THR A 1 81 ? -15.273 -20.125 -5.422 1 90.69 81 THR A N 1
ATOM 589 C CA . THR A 1 81 ? -16.703 -19.812 -5.449 1 90.69 81 THR A CA 1
ATOM 590 C C . THR A 1 81 ? -17.109 -19.281 -6.824 1 90.69 81 THR A C 1
ATOM 592 O O . THR A 1 81 ? -18.266 -18.891 -7.023 1 90.69 81 THR A O 1
ATOM 595 N N . GLY A 1 82 ? -16.25 -19.281 -7.723 1 88.19 82 GLY A N 1
ATOM 596 C CA . GLY A 1 82 ? -16.562 -18.781 -9.047 1 88.19 82 GLY A CA 1
ATOM 597 C C . GLY A 1 82 ? -16.328 -17.281 -9.188 1 88.19 82 GLY A C 1
ATOM 598 O O . GLY A 1 82 ? -15.648 -16.672 -8.344 1 88.19 82 GLY A O 1
ATOM 599 N N . LEU A 1 83 ? -16.844 -16.672 -10.18 1 85.56 83 LEU A N 1
ATOM 600 C CA . LEU A 1 83 ? -16.531 -15.297 -10.562 1 85.56 83 LEU A CA 1
ATOM 601 C C . LEU A 1 83 ? -16.969 -14.32 -9.477 1 85.56 83 LEU A C 1
ATOM 603 O O . LEU A 1 83 ? -16.344 -13.281 -9.281 1 85.56 83 LEU A O 1
ATOM 607 N N . LEU A 1 84 ? -17.969 -14.734 -8.742 1 85.06 84 LEU A N 1
ATOM 608 C CA . LEU A 1 84 ? -18.406 -13.875 -7.648 1 85.06 84 LEU A CA 1
ATOM 609 C C . LEU A 1 84 ? -17.328 -13.766 -6.574 1 85.06 84 LEU A C 1
ATOM 611 O O . LEU A 1 84 ? -17.297 -12.797 -5.812 1 85.06 84 LEU A O 1
ATOM 615 N N . GLY A 1 85 ? -16.469 -14.672 -6.562 1 87.44 85 GLY A N 1
ATOM 616 C CA . GLY A 1 85 ? -15.367 -14.68 -5.613 1 87.44 85 GLY A CA 1
ATOM 617 C C . GLY A 1 85 ? -14.367 -13.562 -5.84 1 87.44 85 GLY A C 1
ATOM 618 O O . GLY A 1 85 ? -13.602 -13.219 -4.941 1 87.44 85 GLY A O 1
ATOM 619 N N . ALA A 1 86 ? -14.445 -13.008 -7.039 1 85.31 86 ALA A N 1
ATOM 620 C CA . ALA A 1 86 ? -13.547 -11.898 -7.34 1 85.31 86 ALA A CA 1
ATOM 621 C C . ALA A 1 86 ? -13.836 -10.703 -6.445 1 85.31 86 ALA A C 1
ATOM 623 O O . ALA A 1 86 ? -12.914 -10.016 -5.996 1 85.31 86 ALA A O 1
ATOM 624 N N . PHE A 1 87 ? -15.07 -10.5 -6.16 1 85 87 PHE A N 1
ATOM 625 C CA . PHE A 1 87 ? -15.469 -9.383 -5.309 1 85 87 PHE A CA 1
ATOM 626 C C . PHE A 1 87 ? -15.102 -9.656 -3.855 1 85 87 PHE A C 1
ATOM 628 O O . PHE A 1 87 ? -14.422 -8.852 -3.221 1 85 87 PHE A O 1
ATOM 635 N N . THR A 1 88 ? -15.352 -10.781 -3.422 1 85.12 88 THR A N 1
ATOM 636 C CA . THR A 1 88 ? -15.102 -11.102 -2.02 1 85.12 88 THR A CA 1
ATOM 637 C C . THR A 1 88 ? -13.609 -11.242 -1.756 1 85.12 88 THR A C 1
ATOM 639 O O . THR A 1 88 ? -13.109 -10.82 -0.711 1 85.12 88 THR A O 1
ATOM 642 N N . GLY A 1 89 ? -12.945 -11.836 -2.693 1 84.06 89 GLY A N 1
ATOM 643 C CA . GLY A 1 89 ? -11.508 -12.008 -2.537 1 84.06 89 GLY A CA 1
ATOM 644 C C . GLY A 1 89 ? -10.758 -10.695 -2.447 1 84.06 89 GLY A C 1
ATOM 645 O O . GLY A 1 89 ? -9.859 -10.547 -1.612 1 84.06 89 GLY A O 1
ATOM 646 N N . GLY A 1 90 ? -11.07 -9.758 -3.281 1 82.12 90 GLY A N 1
ATOM 647 C CA . GLY A 1 90 ? -10.469 -8.438 -3.246 1 82.12 90 GLY A CA 1
ATOM 648 C C . GLY A 1 90 ? -10.734 -7.691 -1.95 1 82.12 90 GLY A C 1
ATOM 649 O O . GLY A 1 90 ? -9.82 -7.113 -1.361 1 82.12 90 GLY A O 1
ATOM 650 N N . PHE A 1 91 ? -11.922 -7.789 -1.482 1 81.56 91 PHE A N 1
ATOM 651 C CA . PHE A 1 91 ? -12.305 -7.09 -0.261 1 81.56 91 PHE A CA 1
ATOM 652 C C . PHE A 1 91 ? -11.664 -7.742 0.958 1 81.56 91 PHE A C 1
ATOM 654 O O . PHE A 1 91 ? -11.172 -7.047 1.853 1 81.56 91 PHE A O 1
ATOM 661 N N . LYS A 1 92 ? -11.555 -8.992 0.936 1 81.31 92 LYS A N 1
ATOM 662 C CA . LYS A 1 92 ? -10.945 -9.703 2.053 1 81.31 92 LYS A CA 1
ATOM 663 C C . LYS A 1 92 ? -9.453 -9.414 2.141 1 81.31 92 LYS A C 1
ATOM 665 O O . LYS A 1 92 ? -8.914 -9.227 3.234 1 81.31 92 LYS A O 1
ATOM 670 N N . ALA A 1 93 ? -8.852 -9.367 0.996 1 77.62 93 ALA A N 1
ATOM 671 C CA . ALA A 1 93 ? -7.406 -9.164 0.951 1 77.62 93 ALA A CA 1
ATOM 672 C C . ALA A 1 93 ? -7.043 -7.742 1.354 1 77.62 93 ALA A C 1
ATOM 674 O O . ALA A 1 93 ? -6.012 -7.516 1.992 1 77.62 93 ALA A O 1
ATOM 675 N N . GLY A 1 94 ? -7.867 -6.824 1.062 1 79.94 94 GLY A N 1
ATOM 676 C CA . GLY A 1 94 ? -7.562 -5.426 1.317 1 79.94 94 GLY A CA 1
ATOM 677 C C . GLY A 1 94 ? -8.211 -4.895 2.58 1 79.94 94 GLY A C 1
ATOM 678 O O . GLY A 1 94 ? -7.789 -3.867 3.117 1 79.94 94 GLY A O 1
ATOM 679 N N . ALA A 1 95 ? -9.062 -5.555 3.146 1 80.38 95 ALA A N 1
ATOM 680 C CA . ALA A 1 95 ? -9.922 -5.039 4.207 1 80.38 95 ALA A CA 1
ATOM 681 C C . ALA A 1 95 ? -9.156 -4.898 5.52 1 80.38 95 ALA A C 1
ATOM 683 O O . ALA A 1 95 ? -9.352 -3.932 6.258 1 80.38 95 ALA A O 1
ATOM 684 N N . ALA A 1 96 ? -8.258 -5.789 5.746 1 80.62 96 ALA A N 1
ATOM 685 C CA . ALA A 1 96 ? -7.562 -5.773 7.031 1 80.62 96 ALA A CA 1
ATOM 686 C C . ALA A 1 96 ? -6.715 -4.516 7.184 1 80.62 96 ALA A C 1
ATOM 688 O O . ALA A 1 96 ? -6.758 -3.848 8.219 1 80.62 96 ALA A O 1
ATOM 689 N N . GLY A 1 97 ? -6.035 -4.203 6.172 1 79.88 97 GLY A N 1
ATOM 690 C CA . GLY A 1 97 ? -5.203 -3.01 6.207 1 79.88 97 GLY A CA 1
ATOM 691 C C . GLY A 1 97 ? -6.008 -1.726 6.293 1 79.88 97 GLY A C 1
ATOM 692 O O . GLY A 1 97 ? -5.684 -0.833 7.078 1 79.88 97 GLY A O 1
ATOM 693 N N . LEU A 1 98 ? -7.004 -1.617 5.52 1 83.62 98 LEU A N 1
ATOM 694 C CA . LEU A 1 98 ? -7.84 -0.422 5.52 1 83.62 98 LEU A CA 1
ATOM 695 C C . LEU A 1 98 ? -8.555 -0.261 6.859 1 83.62 98 LEU A C 1
ATOM 697 O O . LEU A 1 98 ? -8.617 0.842 7.406 1 83.62 98 LEU A O 1
ATOM 701 N N . ALA A 1 99 ? -9.094 -1.379 7.383 1 85.38 99 ALA A N 1
ATOM 702 C CA . ALA A 1 99 ? -9.789 -1.335 8.664 1 85.38 99 ALA A CA 1
ATOM 703 C C . ALA A 1 99 ? -8.859 -0.866 9.781 1 85.38 99 ALA A C 1
ATOM 705 O O . ALA A 1 99 ? -9.234 -0.033 10.602 1 85.38 99 ALA A O 1
ATOM 706 N N . ALA A 1 100 ? -7.738 -1.396 9.789 1 88.06 100 ALA A N 1
ATOM 707 C CA . ALA A 1 100 ? -6.766 -0.997 10.805 1 88.06 100 ALA A CA 1
ATOM 708 C C . ALA A 1 100 ? -6.395 0.476 10.656 1 88.06 100 ALA A C 1
ATOM 710 O O . ALA A 1 100 ? -6.312 1.203 11.648 1 88.06 100 ALA A O 1
ATOM 711 N N . ALA A 1 101 ? -6.203 0.85 9.461 1 85.94 101 ALA A N 1
ATOM 712 C CA . ALA A 1 101 ? -5.836 2.24 9.203 1 85.94 101 ALA A CA 1
ATOM 713 C C . ALA A 1 101 ? -6.922 3.193 9.695 1 85.94 101 ALA A C 1
ATOM 715 O O . ALA A 1 101 ? -6.625 4.211 10.328 1 85.94 101 ALA A O 1
ATOM 716 N N . VAL A 1 102 ? -8.094 2.871 9.391 1 85.06 102 VAL A N 1
ATOM 717 C CA . VAL A 1 102 ? -9.211 3.719 9.789 1 85.06 102 VAL A CA 1
ATOM 718 C C . VAL A 1 102 ? -9.328 3.738 11.305 1 85.06 102 VAL A C 1
ATOM 720 O O . VAL A 1 102 ? -9.516 4.801 11.906 1 85.06 102 VAL A O 1
ATOM 723 N N . PHE A 1 103 ? -9.227 2.625 11.922 1 90.69 103 PHE A N 1
ATOM 724 C CA . PHE A 1 103 ? -9.312 2.521 13.375 1 90.69 103 PHE A CA 1
ATOM 725 C C . PHE A 1 103 ? -8.234 3.373 14.039 1 90.69 103 PHE A C 1
ATOM 727 O O . PHE A 1 103 ? -8.539 4.203 14.898 1 90.69 103 PHE A O 1
ATOM 734 N N . PHE A 1 104 ? -7.094 3.215 13.641 1 92.38 104 PHE A N 1
ATOM 735 C CA . PHE A 1 104 ? -5.996 3.947 14.266 1 92.38 104 PHE A CA 1
ATOM 736 C C . PHE A 1 104 ? -6.035 5.418 13.867 1 92.38 104 PHE A C 1
ATOM 738 O O . PHE A 1 104 ? -5.613 6.285 14.633 1 92.38 104 PHE A O 1
ATOM 745 N N . GLY A 1 105 ? -6.461 5.621 12.648 1 88.94 105 GLY A N 1
ATOM 746 C CA . GLY A 1 105 ? -6.688 7.012 12.281 1 88.94 105 GLY A CA 1
ATOM 747 C C . GLY A 1 105 ? -7.668 7.719 13.195 1 88.94 105 GLY A C 1
ATOM 748 O O . GLY A 1 105 ? -7.41 8.844 13.633 1 88.94 105 GLY A O 1
ATOM 749 N N . PHE A 1 106 ? -8.734 7.02 13.492 1 87.94 106 PHE A N 1
ATOM 750 C CA . PHE A 1 106 ? -9.734 7.562 14.406 1 87.94 106 PHE A CA 1
ATOM 751 C C . PHE A 1 106 ? -9.141 7.777 15.797 1 87.94 106 PHE A C 1
ATOM 753 O O . PHE A 1 106 ? -9.359 8.82 16.422 1 87.94 106 PHE A O 1
ATOM 760 N N . MET A 1 107 ? -8.453 6.855 16.25 1 92.69 107 MET A N 1
ATOM 761 C CA . MET A 1 107 ? -7.836 6.93 17.562 1 92.69 107 MET A CA 1
ATOM 762 C C . MET A 1 107 ? -6.887 8.117 17.656 1 92.69 107 MET A C 1
ATOM 764 O O . MET A 1 107 ? -6.93 8.883 18.625 1 92.69 107 MET A O 1
ATOM 768 N N . MET A 1 108 ? -6.152 8.258 16.688 1 92.12 108 MET A N 1
ATOM 769 C CA . MET A 1 108 ? -5.18 9.352 16.703 1 92.12 108 MET A CA 1
ATOM 770 C C . MET A 1 108 ? -5.875 10.703 16.594 1 92.12 108 MET A C 1
ATOM 772 O O . MET A 1 108 ? -5.473 11.664 17.234 1 92.12 108 MET A O 1
ATOM 776 N N . ALA A 1 109 ? -6.836 10.734 15.758 1 89.25 109 ALA A N 1
ATOM 777 C CA . ALA A 1 109 ? -7.598 11.977 15.609 1 89.25 109 ALA A CA 1
ATOM 778 C C . ALA A 1 109 ? -8.273 12.359 16.922 1 89.25 109 ALA A C 1
ATOM 780 O O . ALA A 1 109 ? -8.398 13.547 17.25 1 89.25 109 ALA A O 1
ATOM 781 N N . SER A 1 110 ? -8.742 11.383 17.609 1 88.38 110 SER A N 1
ATOM 782 C CA . SER A 1 110 ? -9.438 11.625 18.859 1 88.38 110 SER A CA 1
ATOM 783 C C . SER A 1 110 ? -8.477 12.125 19.938 1 88.38 110 SER A C 1
ATOM 785 O O . SER A 1 110 ? -8.867 12.891 20.828 1 88.38 110 SER A O 1
ATOM 787 N N . ILE A 1 111 ? -7.246 11.672 19.797 1 90 111 ILE A N 1
ATOM 788 C CA . ILE A 1 111 ? -6.254 12.023 20.797 1 90 111 ILE A CA 1
ATOM 789 C C . ILE A 1 111 ? -5.621 13.367 20.453 1 90 111 ILE A C 1
ATOM 791 O O . ILE A 1 111 ? -5.406 14.203 21.344 1 90 111 ILE A O 1
ATOM 795 N N . PHE A 1 112 ? -5.273 13.516 19.234 1 80.75 112 PHE A N 1
ATOM 796 C CA . PHE A 1 112 ? -4.492 14.688 18.844 1 80.75 112 PHE A CA 1
ATOM 797 C C . PHE A 1 112 ? -5.395 15.789 18.312 1 80.75 112 PHE A C 1
ATOM 799 O O . PHE A 1 112 ? -4.918 16.859 17.938 1 80.75 112 PHE A O 1
ATOM 806 N N . LYS A 1 113 ? -6.762 15.617 18 1 66.12 113 LYS A N 1
ATOM 807 C CA . LYS A 1 113 ? -7.648 16.688 17.547 1 66.12 113 LYS A CA 1
ATOM 808 C C . LYS A 1 113 ? -7.605 17.875 18.484 1 66.12 113 LYS A C 1
ATOM 810 O O . LYS A 1 113 ? -7.766 17.734 19.703 1 66.12 113 LYS A O 1
ATOM 815 N N . PRO A 1 114 ? -7.082 18.906 17.844 1 51.97 114 PRO A N 1
ATOM 816 C CA . PRO A 1 114 ? -7.262 20.125 18.641 1 51.97 114 PRO A CA 1
ATOM 817 C C . PRO A 1 114 ? -8.719 20.391 19 1 51.97 114 PRO A C 1
ATOM 819 O O . PRO A 1 114 ? -9.625 19.906 18.312 1 51.97 114 PRO A O 1
ATOM 822 N N . LYS A 1 115 ? -9.141 20.594 20.203 1 46.72 115 LYS A N 1
ATOM 823 C CA . LYS A 1 115 ? -10.438 21.125 20.625 1 46.72 115 LYS A CA 1
ATOM 824 C C . LYS A 1 115 ? -11.078 21.953 19.516 1 46.72 115 LYS A C 1
ATOM 826 O O . LYS A 1 115 ? -10.445 22.828 18.938 1 46.72 115 LYS A O 1
ATOM 831 N N . ALA A 1 116 ? -11.969 21.328 18.609 1 44.19 116 ALA A N 1
ATOM 832 C CA . ALA A 1 116 ? -12.828 22.266 17.875 1 44.19 116 ALA A CA 1
ATOM 833 C C . ALA A 1 116 ? -12.906 23.609 18.578 1 44.19 116 ALA A C 1
ATOM 835 O O . ALA A 1 116 ? -13.117 23.672 19.797 1 44.19 116 ALA A O 1
ATOM 836 N N . LYS A 1 117 ? -11.984 24.484 18.266 1 36.09 117 LYS A N 1
ATOM 837 C CA . LYS A 1 117 ? -12.297 25.812 18.797 1 36.09 117 LYS A CA 1
ATOM 838 C C . LYS A 1 117 ? -13.789 26.094 18.719 1 36.09 117 LYS A C 1
ATOM 840 O O . LYS A 1 117 ? -14.367 26.109 17.625 1 36.09 117 LYS A O 1
ATOM 845 N N . LYS A 1 118 ? -14.617 25.734 19.75 1 35.81 118 LYS A N 1
ATOM 846 C CA . LYS A 1 118 ? -15.789 26.594 19.906 1 35.81 118 LYS A CA 1
ATOM 847 C C . LYS A 1 118 ? -15.422 28.062 19.766 1 35.81 118 LYS A C 1
ATOM 849 O O . LYS A 1 118 ? -14.352 28.484 20.219 1 35.81 118 LYS A O 1
ATOM 854 N N . MET B 1 1 ? 18.281 15.016 -7.625 1 54.34 1 MET B N 1
ATOM 855 C CA . MET B 1 1 ? 18.578 14.648 -6.246 1 54.34 1 MET B CA 1
ATOM 856 C C . MET B 1 1 ? 17.484 13.758 -5.672 1 54.34 1 MET B C 1
ATOM 858 O O . MET B 1 1 ? 17.766 12.836 -4.902 1 54.34 1 MET B O 1
ATOM 862 N N . THR B 1 2 ? 16.234 13.672 -6.434 1 86.06 2 THR B N 1
ATOM 863 C CA . THR B 1 2 ? 14.992 13.188 -5.844 1 86.06 2 THR B CA 1
ATOM 864 C C . THR B 1 2 ? 14.789 11.711 -6.141 1 86.06 2 THR B C 1
ATOM 866 O O . THR B 1 2 ? 14.422 10.938 -5.254 1 86.06 2 THR B O 1
ATOM 869 N N . TYR B 1 3 ? 15.648 11.336 -7.145 1 94.12 3 TYR B N 1
ATOM 870 C CA . TYR B 1 3 ? 15.469 9.938 -7.52 1 94.12 3 TYR B CA 1
ATOM 871 C C . TYR B 1 3 ? 16.297 9.023 -6.629 1 94.12 3 TYR B C 1
ATOM 873 O O . TYR B 1 3 ? 15.844 7.957 -6.219 1 94.12 3 TYR B O 1
ATOM 881 N N . LEU B 1 4 ? 17.516 9.469 -6.348 1 96.5 4 LEU B N 1
ATOM 882 C CA . LEU B 1 4 ? 18.375 8.703 -5.469 1 96.5 4 LEU B CA 1
ATOM 883 C C . LEU B 1 4 ? 17.812 8.633 -4.055 1 96.5 4 LEU B C 1
ATOM 885 O O . LEU B 1 4 ? 17.891 7.586 -3.402 1 96.5 4 LEU B O 1
ATOM 889 N N . SER B 1 5 ? 17.312 9.727 -3.617 1 97.62 5 SER B N 1
ATOM 890 C CA . SER B 1 5 ? 16.703 9.727 -2.291 1 97.62 5 SER B CA 1
ATOM 891 C C . SER B 1 5 ? 15.492 8.805 -2.232 1 97.62 5 SER B C 1
ATOM 893 O O . SER B 1 5 ? 15.273 8.117 -1.232 1 97.62 5 SER B O 1
ATOM 895 N N . ALA B 1 6 ? 14.758 8.852 -3.285 1 97.81 6 ALA B N 1
ATOM 896 C CA . ALA B 1 6 ? 13.617 7.941 -3.363 1 97.81 6 ALA B CA 1
ATOM 897 C C . ALA B 1 6 ? 14.078 6.484 -3.348 1 97.81 6 ALA B C 1
ATOM 899 O O . ALA B 1 6 ? 13.484 5.648 -2.666 1 97.81 6 ALA B O 1
ATOM 900 N N . PHE B 1 7 ? 15.172 6.238 -4.07 1 98.44 7 PHE B N 1
ATOM 901 C CA . PHE B 1 7 ? 15.75 4.898 -4.117 1 98.44 7 PHE B CA 1
ATOM 902 C C . PHE B 1 7 ? 16.234 4.473 -2.74 1 98.44 7 PHE B C 1
ATOM 904 O O . PHE B 1 7 ? 15.938 3.365 -2.285 1 98.44 7 PHE B O 1
ATOM 911 N N . ILE B 1 8 ? 16.922 5.281 -2.086 1 98.25 8 ILE B N 1
ATOM 912 C CA . ILE B 1 8 ? 17.562 4.945 -0.819 1 98.25 8 ILE B CA 1
ATOM 913 C C . ILE B 1 8 ? 16.516 4.812 0.273 1 98.25 8 ILE B C 1
ATOM 915 O O . ILE B 1 8 ? 16.469 3.803 0.983 1 98.25 8 ILE B O 1
ATOM 919 N N . VAL B 1 9 ? 15.617 5.824 0.422 1 98.31 9 VAL B N 1
ATOM 920 C CA . VAL B 1 9 ? 14.609 5.809 1.476 1 98.31 9 VAL B CA 1
ATOM 921 C C . VAL B 1 9 ? 13.648 4.641 1.254 1 98.31 9 VAL B C 1
ATOM 923 O O . VAL B 1 9 ? 13.344 3.893 2.186 1 98.31 9 VAL B O 1
ATOM 926 N N . GLY B 1 10 ? 13.234 4.504 -0.011 1 98.12 10 GLY B N 1
ATOM 927 C CA . GLY B 1 10 ? 12.391 3.363 -0.326 1 98.12 10 GLY B CA 1
ATOM 928 C C . GLY B 1 10 ? 13.062 2.031 -0.063 1 98.12 10 GLY B C 1
ATOM 929 O O . GLY B 1 10 ? 12.461 1.125 0.512 1 98.12 10 GLY B O 1
ATOM 930 N N . GLY B 1 11 ? 14.273 1.97 -0.501 1 98.38 11 GLY B N 1
ATOM 931 C CA . GLY B 1 11 ? 15.039 0.757 -0.26 1 98.38 11 GLY B CA 1
ATOM 932 C C . GLY B 1 11 ? 15.203 0.437 1.214 1 98.38 11 GLY B C 1
ATOM 933 O O . GLY B 1 11 ? 15.078 -0.72 1.622 1 98.38 11 GLY B O 1
ATOM 934 N N . ILE B 1 12 ? 15.453 1.399 2.035 1 98.38 12 ILE B N 1
ATOM 935 C CA . ILE B 1 12 ? 15.617 1.203 3.471 1 98.38 12 ILE B CA 1
ATOM 936 C C . ILE B 1 12 ? 14.312 0.699 4.078 1 98.38 12 ILE B C 1
ATOM 938 O O . ILE B 1 12 ? 14.32 -0.24 4.879 1 98.38 12 ILE B O 1
ATOM 942 N N . ILE B 1 13 ? 13.188 1.29 3.703 1 98.19 13 ILE B N 1
ATOM 943 C CA . ILE B 1 13 ? 11.891 0.877 4.215 1 98.19 13 ILE B CA 1
ATOM 944 C C . ILE B 1 13 ? 11.617 -0.577 3.832 1 98.19 13 ILE B C 1
ATOM 946 O O . ILE B 1 13 ? 11.148 -1.365 4.656 1 98.19 13 ILE B O 1
ATOM 950 N N . CYS B 1 14 ? 12.023 -0.934 2.658 1 97.88 14 CYS B N 1
ATOM 951 C CA . CYS B 1 14 ? 11.812 -2.303 2.199 1 97.88 14 CYS B CA 1
ATOM 952 C C . CYS B 1 14 ? 12.766 -3.264 2.904 1 97.88 14 CYS B C 1
ATOM 954 O O . CYS B 1 14 ? 12.391 -4.391 3.225 1 97.88 14 CYS B O 1
ATOM 956 N N . ALA B 1 15 ? 13.992 -2.879 3.135 1 97.56 15 ALA B N 1
ATOM 957 C CA . ALA B 1 15 ? 14.938 -3.719 3.863 1 97.56 15 ALA B CA 1
ATOM 958 C C . ALA B 1 15 ? 14.453 -3.984 5.285 1 97.56 15 ALA B C 1
ATOM 960 O O . ALA B 1 15 ? 14.602 -5.094 5.801 1 97.56 15 ALA B O 1
ATOM 961 N N . ILE B 1 16 ? 13.891 -2.996 5.93 1 97 16 ILE B N 1
ATOM 962 C CA . ILE B 1 16 ? 13.305 -3.162 7.258 1 97 16 ILE B CA 1
ATOM 963 C C . ILE B 1 16 ? 12.172 -4.184 7.199 1 97 16 ILE B C 1
ATOM 965 O O . ILE B 1 16 ? 12.039 -5.023 8.094 1 97 16 ILE B O 1
ATOM 969 N N . GLY B 1 17 ? 11.367 -4.082 6.121 1 95.19 17 GLY B N 1
ATOM 970 C CA . GLY B 1 17 ? 10.312 -5.066 5.934 1 95.19 17 GLY B CA 1
ATOM 971 C C . GLY B 1 17 ? 10.836 -6.488 5.836 1 95.19 17 GLY B C 1
ATOM 972 O O . GLY B 1 17 ? 10.25 -7.414 6.406 1 95.19 17 GLY B O 1
ATOM 973 N N . GLN B 1 18 ? 11.938 -6.621 5.211 1 95.69 18 GLN B N 1
ATOM 974 C CA . GLN B 1 18 ? 12.539 -7.945 5.082 1 95.69 18 GLN B CA 1
ATOM 975 C C . GLN B 1 18 ? 13.039 -8.453 6.43 1 95.69 18 GLN B C 1
ATOM 977 O O . GLN B 1 18 ? 12.883 -9.641 6.746 1 95.69 18 GLN B O 1
ATOM 982 N N . ILE B 1 19 ? 13.625 -7.57 7.195 1 95 19 ILE B N 1
ATOM 983 C CA . ILE B 1 19 ? 14.078 -7.945 8.531 1 95 19 ILE B CA 1
ATOM 984 C C . ILE B 1 19 ? 12.891 -8.391 9.375 1 95 19 ILE B C 1
ATOM 986 O O . ILE B 1 19 ? 12.953 -9.422 10.055 1 95 19 ILE B O 1
ATOM 990 N N . LEU B 1 20 ? 11.797 -7.703 9.32 1 93.81 20 LEU B N 1
ATOM 991 C CA . LEU B 1 20 ? 10.602 -8.031 10.086 1 93.81 20 LEU B CA 1
ATOM 992 C C . LEU B 1 20 ? 10.039 -9.383 9.664 1 93.81 20 LEU B C 1
ATOM 994 O O . LEU B 1 20 ? 9.68 -10.203 10.516 1 93.81 20 LEU B O 1
ATOM 998 N N . ILE B 1 21 ? 10.016 -9.578 8.383 1 90.5 21 ILE B N 1
ATOM 999 C CA . ILE B 1 21 ? 9.477 -10.836 7.879 1 90.5 21 ILE B CA 1
ATOM 1000 C C . ILE B 1 21 ? 10.375 -11.992 8.328 1 90.5 21 ILE B C 1
ATOM 1002 O O . ILE B 1 21 ? 9.875 -13.039 8.75 1 90.5 21 ILE B O 1
ATOM 1006 N N . ASP B 1 22 ? 11.656 -11.773 8.297 1 91.94 22 ASP B N 1
ATOM 1007 C CA . ASP B 1 22 ? 12.594 -12.844 8.625 1 91.94 22 ASP B CA 1
ATOM 1008 C C . ASP B 1 22 ? 12.641 -13.102 10.133 1 91.94 22 ASP B C 1
ATOM 1010 O O . ASP B 1 22 ? 12.852 -14.234 10.57 1 91.94 22 ASP B O 1
ATOM 1014 N N . LYS B 1 23 ? 12.461 -12.086 10.883 1 93.19 23 LYS B N 1
ATOM 1015 C CA . LYS B 1 23 ? 12.672 -12.219 12.32 1 93.19 23 LYS B CA 1
ATOM 1016 C C . LYS B 1 23 ? 11.359 -12.516 13.047 1 93.19 23 LYS B C 1
ATOM 1018 O O . LYS B 1 23 ? 11.367 -12.875 14.227 1 93.19 23 LYS B O 1
ATOM 1023 N N . THR B 1 24 ? 10.344 -12.25 12.305 1 89.75 24 THR B N 1
ATOM 1024 C CA . THR B 1 24 ? 9.062 -12.523 12.945 1 89.75 24 THR B CA 1
ATOM 1025 C C . THR B 1 24 ? 8.328 -13.648 12.219 1 89.75 24 THR B C 1
ATOM 1027 O O . THR B 1 24 ? 8.695 -14.023 11.102 1 89.75 24 THR B O 1
ATOM 1030 N N . LYS B 1 25 ? 7.535 -14.383 12.875 1 87.81 25 LYS B N 1
ATOM 1031 C CA . LYS B 1 25 ? 6.73 -15.453 12.289 1 87.81 25 LYS B CA 1
ATOM 1032 C C . LYS B 1 25 ? 5.434 -14.906 11.703 1 87.81 25 LYS B C 1
ATOM 1034 O O . LYS B 1 25 ? 4.48 -15.648 11.477 1 87.81 25 LYS B O 1
ATOM 1039 N N . LEU B 1 26 ? 5.449 -13.625 11.422 1 85.44 26 LEU B N 1
ATOM 1040 C CA . LEU B 1 26 ? 4.227 -13.023 10.898 1 85.44 26 LEU B CA 1
ATOM 1041 C C . LEU B 1 26 ? 4.102 -13.273 9.398 1 85.44 26 LEU B C 1
ATOM 1043 O O . LEU B 1 26 ? 5.109 -13.305 8.688 1 85.44 26 LEU B O 1
ATOM 1047 N N . THR B 1 27 ? 2.92 -13.422 9.031 1 83.06 27 THR B N 1
ATOM 1048 C CA . THR B 1 27 ? 2.66 -13.562 7.602 1 83.06 27 THR B CA 1
ATOM 1049 C C . THR B 1 27 ? 2.885 -12.234 6.875 1 83.06 27 THR B C 1
ATOM 1051 O O . THR B 1 27 ? 2.936 -11.18 7.508 1 83.06 27 THR B O 1
ATOM 1054 N N . SER B 1 28 ? 3.066 -12.32 5.586 1 82.62 28 SER B N 1
ATOM 1055 C CA . SER B 1 28 ? 3.234 -11.125 4.77 1 82.62 28 SER B CA 1
ATOM 1056 C C . SER B 1 28 ? 2.047 -10.18 4.926 1 82.62 28 SER B C 1
ATOM 1058 O O . SER B 1 28 ? 2.223 -8.961 4.988 1 82.62 28 SER B O 1
ATOM 1060 N N . ALA B 1 29 ? 0.878 -10.766 5.043 1 82.62 29 ALA B N 1
ATOM 1061 C CA . ALA B 1 29 ? -0.335 -9.969 5.203 1 82.62 29 ALA B CA 1
ATOM 1062 C C . ALA B 1 29 ? -0.301 -9.172 6.5 1 82.62 29 ALA B C 1
ATOM 1064 O O . ALA B 1 29 ? -0.674 -7.996 6.527 1 82.62 29 ALA B O 1
ATOM 1065 N N . ARG B 1 30 ? 0.071 -9.75 7.566 1 88.94 30 ARG B N 1
ATOM 1066 C CA . ARG B 1 30 ? 0.158 -9.086 8.859 1 88.94 30 ARG B CA 1
ATOM 1067 C C . ARG B 1 30 ? 1.221 -7.992 8.844 1 88.94 30 ARG B C 1
ATOM 1069 O O . ARG B 1 30 ? 1.041 -6.934 9.453 1 88.94 30 ARG B O 1
ATOM 1076 N N . ILE B 1 31 ? 2.264 -8.266 8.164 1 90.94 31 ILE B N 1
ATOM 1077 C CA . ILE B 1 31 ? 3.332 -7.281 8.055 1 90.94 31 ILE B CA 1
ATOM 1078 C C . ILE B 1 31 ? 2.836 -6.062 7.281 1 90.94 31 ILE B C 1
ATOM 1080 O O . ILE B 1 31 ? 3.15 -4.926 7.633 1 90.94 31 ILE B O 1
ATOM 1084 N N . LEU B 1 32 ? 2.135 -6.301 6.234 1 90.31 32 LEU B N 1
ATOM 1085 C CA . LEU B 1 32 ? 1.581 -5.203 5.449 1 90.31 32 LEU B CA 1
ATOM 1086 C C . LEU B 1 32 ? 0.671 -4.328 6.309 1 90.31 32 LEU B C 1
ATOM 1088 O O . LEU B 1 32 ? 0.708 -3.1 6.207 1 90.31 32 LEU B O 1
ATOM 1092 N N . VAL B 1 33 ? -0.081 -4.984 7.211 1 92.12 33 VAL B N 1
ATOM 1093 C CA . VAL B 1 33 ? -0.963 -4.242 8.102 1 92.12 33 VAL B CA 1
ATOM 1094 C C . VAL B 1 33 ? -0.131 -3.395 9.062 1 92.12 33 VAL B C 1
ATOM 1096 O O . VAL B 1 33 ? -0.455 -2.23 9.312 1 92.12 33 VAL B O 1
ATOM 1099 N N . VAL B 1 34 ? 0.886 -3.932 9.578 1 95 34 VAL B N 1
ATOM 1100 C CA . VAL B 1 34 ? 1.783 -3.217 10.477 1 95 34 VAL B CA 1
ATOM 1101 C C . VAL B 1 34 ? 2.352 -1.987 9.773 1 95 34 VAL B C 1
ATOM 1103 O O . VAL B 1 34 ? 2.465 -0.917 10.375 1 95 34 VAL B O 1
ATOM 1106 N N . TYR B 1 35 ? 2.684 -2.143 8.531 1 96.94 35 TYR B N 1
ATOM 1107 C CA . TYR B 1 35 ? 3.25 -1.029 7.777 1 96.94 35 TYR B CA 1
ATOM 1108 C C . TYR B 1 35 ? 2.223 0.079 7.586 1 96.94 35 TYR B C 1
ATOM 1110 O O . TYR B 1 35 ? 2.541 1.262 7.727 1 96.94 35 TYR B O 1
ATOM 1118 N N . VAL B 1 36 ? 1.009 -0.285 7.281 1 94.75 36 VAL B N 1
ATOM 1119 C CA . VAL B 1 36 ? -0.05 0.704 7.113 1 94.75 36 VAL B CA 1
ATOM 1120 C C . VAL B 1 36 ? -0.292 1.434 8.43 1 94.75 36 VAL B C 1
ATOM 1122 O O . VAL B 1 36 ? -0.372 2.664 8.461 1 94.75 36 VAL B O 1
ATOM 1125 N N . VAL B 1 37 ? -0.354 0.729 9.539 1 96 37 VAL B N 1
ATOM 1126 C CA . VAL B 1 37 ? -0.595 1.306 10.859 1 96 37 VAL B CA 1
ATOM 1127 C C . VAL B 1 37 ? 0.572 2.209 11.25 1 96 37 VAL B C 1
ATOM 1129 O O . VAL B 1 37 ? 0.368 3.303 11.781 1 96 37 VAL B O 1
ATOM 1132 N N . ALA B 1 38 ? 1.766 1.743 10.953 1 97.69 38 ALA B N 1
ATOM 1133 C CA . ALA B 1 38 ? 2.938 2.57 11.234 1 97.69 38 ALA B CA 1
ATOM 1134 C C . ALA B 1 38 ? 2.861 3.898 10.484 1 97.69 38 ALA B C 1
ATOM 1136 O O . ALA B 1 38 ? 3.217 4.945 11.031 1 97.69 38 ALA B O 1
ATOM 1137 N N . GLY B 1 39 ? 2.406 3.822 9.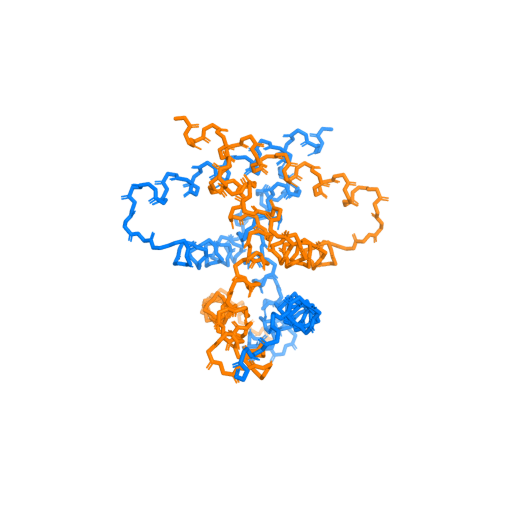242 1 96.81 39 GLY B N 1
ATOM 1138 C CA . GLY B 1 39 ? 2.209 5.043 8.469 1 96.81 39 GLY B CA 1
ATOM 1139 C C . GLY B 1 39 ? 1.197 5.984 9.102 1 96.81 39 GLY B C 1
ATOM 1140 O O . GLY B 1 39 ? 1.422 7.195 9.156 1 96.81 39 GLY B O 1
ATOM 1141 N N . VAL B 1 40 ? 0.114 5.418 9.57 1 95.5 40 VAL B N 1
ATOM 1142 C CA . VAL B 1 40 ? -0.932 6.211 10.211 1 95.5 40 VAL B CA 1
ATOM 1143 C C . VAL B 1 40 ? -0.383 6.867 11.477 1 95.5 40 VAL B C 1
ATOM 1145 O O . VAL B 1 40 ? -0.555 8.07 11.68 1 95.5 40 VAL B O 1
ATOM 1148 N N . VAL B 1 41 ? 0.295 6.164 12.273 1 96.44 41 VAL B N 1
ATOM 1149 C CA . VAL B 1 41 ? 0.78 6.641 13.562 1 96.44 41 VAL B CA 1
ATOM 1150 C C . VAL B 1 41 ? 1.871 7.688 13.352 1 96.44 41 VAL B C 1
ATOM 1152 O O . VAL B 1 41 ? 1.795 8.789 13.898 1 96.44 41 VAL B O 1
ATOM 1155 N N . LEU B 1 42 ? 2.871 7.375 12.531 1 97.12 42 LEU B N 1
ATOM 1156 C CA . LEU B 1 42 ? 3.959 8.312 12.281 1 97.12 42 LEU B CA 1
ATOM 1157 C C . LEU B 1 42 ? 3.443 9.562 11.57 1 97.12 42 LEU B C 1
ATOM 1159 O O . LEU B 1 42 ? 3.957 10.664 11.781 1 97.12 42 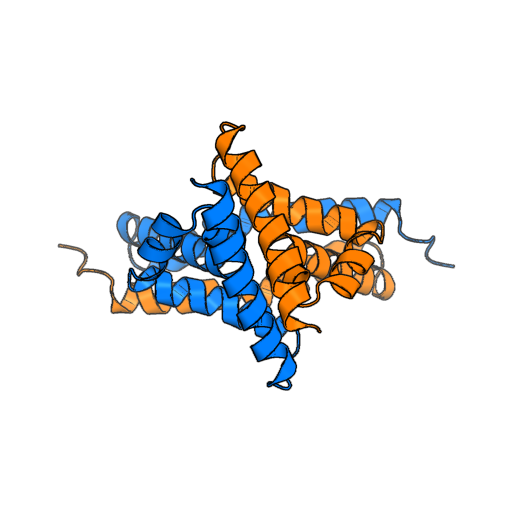LEU B O 1
ATOM 1163 N N . GLY B 1 43 ? 2.502 9.305 10.688 1 95.75 43 GLY B N 1
ATOM 1164 C CA . GLY B 1 43 ? 1.865 10.43 10.023 1 95.75 43 GLY B CA 1
ATOM 1165 C C . GLY B 1 43 ? 1.133 11.352 10.984 1 95.75 43 GLY B C 1
ATOM 1166 O O . GLY B 1 43 ? 1.258 12.57 10.891 1 95.75 43 GLY B O 1
ATOM 1167 N N . SER B 1 44 ? 0.399 10.805 11.867 1 93.81 44 SER B N 1
ATOM 1168 C CA . SER B 1 44 ? -0.387 11.57 12.828 1 93.81 44 SER B CA 1
ATOM 1169 C C . SER B 1 44 ? 0.513 12.328 13.797 1 93.81 44 SER B C 1
ATOM 1171 O O . SER B 1 44 ? 0.148 13.406 14.281 1 93.81 44 SER B O 1
ATOM 1173 N N . LEU B 1 45 ? 1.702 11.844 14.008 1 95 45 LEU B N 1
ATOM 1174 C CA . LEU B 1 45 ? 2.65 12.477 14.922 1 95 45 LEU B CA 1
ATOM 1175 C C . LEU B 1 45 ? 3.502 13.508 14.195 1 95 45 LEU B C 1
ATOM 1177 O O . LEU B 1 45 ? 4.328 14.188 14.812 1 95 45 LEU B O 1
ATOM 1181 N N . GLY B 1 46 ? 3.387 13.531 12.914 1 94.31 46 GLY B N 1
ATOM 1182 C CA . GLY B 1 46 ? 4.129 14.508 12.133 1 94.31 46 GLY B CA 1
ATOM 1183 C C . GLY B 1 46 ? 5.523 14.039 11.766 1 94.31 46 GLY B C 1
ATOM 1184 O O . GLY B 1 46 ? 6.297 14.781 11.164 1 94.31 46 GLY B O 1
ATOM 1185 N N . ILE B 1 47 ? 5.812 12.867 12.047 1 96.81 47 ILE B N 1
ATOM 1186 C CA . ILE B 1 47 ? 7.145 12.32 11.82 1 96.81 47 ILE B CA 1
ATOM 1187 C C . ILE B 1 47 ? 7.277 11.883 10.367 1 96.81 47 ILE B C 1
ATOM 1189 O O . ILE B 1 47 ? 8.312 12.125 9.734 1 96.81 47 ILE B O 1
ATOM 1193 N N . TYR B 1 48 ? 6.27 11.305 9.836 1 97.56 48 TYR B N 1
ATOM 1194 C CA . TYR B 1 48 ? 6.359 10.742 8.492 1 97.56 48 TYR B CA 1
ATOM 1195 C C . TYR B 1 48 ? 6.492 11.844 7.445 1 97.56 48 TYR B C 1
ATOM 1197 O O . TYR B 1 48 ? 7.07 11.625 6.379 1 97.56 48 TYR B O 1
ATOM 1205 N N . GLN B 1 49 ? 6.012 13.008 7.77 1 96.5 49 GLN B N 1
ATOM 1206 C CA . GLN B 1 49 ? 6.152 14.133 6.848 1 96.5 49 GLN B CA 1
ATOM 1207 C C . G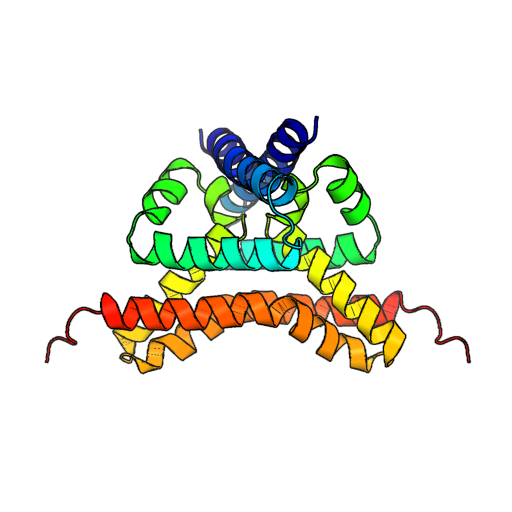LN B 1 49 ? 7.625 14.422 6.559 1 96.5 49 GLN B C 1
ATOM 1209 O O . GLN B 1 49 ? 7.988 14.75 5.426 1 96.5 49 GLN B O 1
ATOM 1214 N N . LYS B 1 50 ? 8.438 14.297 7.555 1 97.38 50 LYS B N 1
ATOM 1215 C CA . LYS B 1 50 ? 9.867 14.523 7.383 1 97.38 50 LYS B CA 1
ATOM 1216 C C . LYS B 1 50 ? 10.492 13.469 6.473 1 97.38 50 LYS B C 1
ATOM 1218 O O . LYS B 1 50 ? 11.375 13.781 5.672 1 97.38 50 LYS B O 1
ATOM 1223 N N . ILE B 1 51 ? 9.984 12.258 6.578 1 97.62 51 ILE B N 1
ATOM 1224 C CA . ILE B 1 51 ? 10.484 11.172 5.742 1 97.62 51 ILE B CA 1
ATOM 1225 C C . ILE B 1 51 ? 10.062 11.398 4.293 1 97.62 51 ILE B C 1
ATOM 1227 O O . ILE B 1 51 ? 10.844 11.164 3.369 1 97.62 51 ILE B O 1
ATOM 1231 N N . VAL B 1 52 ? 8.891 11.891 4.102 1 96.62 52 VAL B N 1
ATOM 1232 C CA . VAL B 1 52 ? 8.391 12.188 2.764 1 96.62 52 VAL B CA 1
ATOM 1233 C C . VAL B 1 52 ? 9.219 13.32 2.148 1 96.62 52 VAL B C 1
ATOM 1235 O O . VAL B 1 52 ? 9.531 13.289 0.957 1 96.62 52 VAL B O 1
ATOM 1238 N N . GLU B 1 53 ? 9.57 14.289 2.986 1 96.38 53 GLU B N 1
ATOM 1239 C CA . GLU B 1 53 ? 10.344 15.43 2.496 1 96.38 53 GLU B CA 1
ATOM 1240 C C . GLU B 1 53 ? 11.742 14.992 2.049 1 96.38 53 GLU B C 1
ATOM 1242 O O . GLU B 1 53 ? 12.289 15.539 1.088 1 96.38 53 GLU B O 1
ATOM 1247 N N . ILE B 1 54 ? 12.219 14.016 2.682 1 96.19 54 ILE B N 1
ATOM 1248 C CA . ILE B 1 54 ? 13.562 13.547 2.379 1 96.19 54 ILE B CA 1
ATOM 1249 C C . ILE B 1 54 ? 13.516 12.539 1.234 1 96.19 54 ILE B C 1
ATOM 1251 O O . ILE B 1 54 ? 14.352 12.57 0.331 1 96.19 54 ILE B O 1
ATOM 1255 N N . GLY B 1 55 ? 12.469 11.742 1.239 1 96.81 55 GLY B N 1
ATOM 1256 C CA . GLY B 1 55 ? 12.5 10.57 0.377 1 96.81 55 GLY B CA 1
ATOM 1257 C C . GLY B 1 55 ? 11.547 10.664 -0.799 1 96.81 55 GLY B C 1
ATOM 1258 O O . GLY B 1 55 ? 11.641 9.875 -1.742 1 96.81 55 GLY B O 1
ATOM 1259 N N . GLY B 1 56 ? 10.578 11.586 -0.737 1 94.69 56 GLY B N 1
ATOM 1260 C CA . GLY B 1 56 ? 9.609 11.695 -1.818 1 94.69 56 GLY B CA 1
ATOM 1261 C C . GLY B 1 56 ? 8.828 10.414 -2.053 1 94.69 56 GLY B C 1
ATOM 1262 O O . GLY B 1 56 ? 8.258 9.852 -1.119 1 94.69 56 GLY B O 1
ATOM 1263 N N . ALA B 1 57 ? 8.945 9.922 -3.266 1 95.56 57 ALA B N 1
ATOM 1264 C CA . ALA B 1 57 ? 8.227 8.703 -3.637 1 95.56 57 ALA B CA 1
ATOM 1265 C C . ALA B 1 57 ? 8.734 7.5 -2.844 1 95.56 57 ALA B C 1
ATOM 1267 O O . ALA B 1 57 ? 8.016 6.516 -2.662 1 95.56 57 ALA B O 1
ATOM 1268 N N . GLY B 1 58 ? 9.961 7.605 -2.426 1 97.44 58 GLY B N 1
ATOM 1269 C CA . GLY B 1 58 ? 10.516 6.535 -1.616 1 97.44 58 GLY B CA 1
ATOM 1270 C C . GLY B 1 58 ? 9.773 6.324 -0.311 1 97.44 58 GLY B C 1
ATOM 1271 O O . GLY B 1 58 ? 9.82 5.238 0.268 1 97.44 58 GLY B O 1
ATOM 1272 N N . ALA B 1 59 ? 9.07 7.359 0.12 1 97.44 59 ALA B N 1
ATOM 1273 C CA . ALA B 1 59 ? 8.281 7.281 1.348 1 97.44 59 ALA B CA 1
ATOM 1274 C C . ALA B 1 59 ? 6.797 7.105 1.038 1 97.44 59 ALA B C 1
ATOM 1276 O O . ALA B 1 59 ? 6.051 6.539 1.84 1 97.44 59 ALA B O 1
ATOM 1277 N N . ILE B 1 60 ? 6.371 7.457 -0.147 1 96.06 60 ILE B N 1
ATOM 1278 C CA . ILE B 1 60 ? 4.945 7.512 -0.453 1 96.06 60 ILE B CA 1
ATOM 1279 C C . ILE B 1 60 ? 4.508 6.203 -1.103 1 96.06 60 ILE B C 1
ATOM 1281 O O . ILE B 1 60 ? 3.377 5.75 -0.899 1 96.06 60 ILE B O 1
ATOM 1285 N N . ILE B 1 61 ? 5.402 5.582 -1.779 1 96.62 61 ILE B N 1
ATOM 1286 C CA . ILE B 1 61 ? 5.074 4.406 -2.578 1 96.62 61 ILE B CA 1
ATOM 1287 C C . ILE B 1 61 ? 4.949 3.184 -1.672 1 96.62 61 ILE B C 1
ATOM 1289 O O . ILE B 1 61 ? 4.074 2.338 -1.875 1 96.62 61 ILE B O 1
ATOM 1293 N N . PRO B 1 62 ? 5.805 2.988 -0.613 1 97.69 62 PRO B N 1
ATOM 1294 C CA . PRO B 1 62 ? 5.586 1.884 0.324 1 97.69 62 PRO B CA 1
ATOM 1295 C C . PRO B 1 62 ? 4.266 2.006 1.082 1 97.69 62 PRO B C 1
ATOM 1297 O O . PRO B 1 62 ? 3.689 3.094 1.152 1 97.69 62 PRO B O 1
ATOM 1300 N N . LEU B 1 63 ? 3.805 0.933 1.65 1 96.56 63 LEU B N 1
ATOM 1301 C CA . LEU B 1 63 ? 2.514 0.86 2.324 1 96.56 63 LEU B CA 1
ATOM 1302 C C . LEU B 1 63 ? 2.449 1.849 3.484 1 96.56 63 LEU B C 1
ATOM 1304 O O . LEU B 1 63 ? 1.371 2.334 3.834 1 96.56 63 LEU B O 1
ATOM 1308 N N . THR B 1 64 ? 3.617 2.174 4.047 1 97.19 64 THR B N 1
ATOM 1309 C CA . THR B 1 64 ? 3.645 3.199 5.082 1 97.19 64 THR B CA 1
ATOM 1310 C C . THR B 1 64 ? 3.176 4.543 4.531 1 97.19 64 THR B C 1
ATOM 1312 O O . THR B 1 64 ? 2.541 5.324 5.242 1 97.19 64 THR B O 1
ATOM 1315 N N . GLY B 1 65 ? 3.535 4.781 3.256 1 95.44 65 GLY B N 1
ATOM 1316 C CA . GLY B 1 65 ? 3.037 5.98 2.607 1 95.44 65 GLY B CA 1
ATOM 1317 C C . GLY B 1 65 ? 1.527 6 2.467 1 95.44 65 GLY B C 1
ATOM 1318 O O . GLY B 1 65 ? 0.896 7.047 2.643 1 95.44 65 GLY B O 1
ATOM 1319 N N . PHE B 1 66 ? 0.994 4.844 2.133 1 93.19 66 PHE B N 1
ATOM 1320 C CA . PHE B 1 66 ? -0.456 4.707 2.078 1 93.19 66 PHE B CA 1
ATOM 1321 C C . PHE B 1 66 ? -1.084 5.031 3.428 1 93.19 66 PHE B C 1
ATOM 1323 O O . PHE B 1 66 ? -2.062 5.777 3.5 1 93.19 66 PHE B O 1
ATOM 1330 N N . GLY B 1 67 ? -0.589 4.531 4.461 1 93.06 67 GLY B N 1
ATOM 1331 C CA . GLY B 1 67 ? -1.062 4.852 5.797 1 93.06 67 GLY B CA 1
ATOM 1332 C C . GLY B 1 67 ? -0.96 6.328 6.133 1 93.06 67 GLY B C 1
ATOM 1333 O O . GLY B 1 67 ? -1.887 6.902 6.703 1 93.06 67 GLY B O 1
ATOM 1334 N N . TYR B 1 68 ? 0.155 6.898 5.777 1 95.06 68 TYR B N 1
ATOM 1335 C CA . TYR B 1 68 ? 0.385 8.328 5.965 1 95.06 68 TYR B CA 1
ATOM 1336 C C . TYR B 1 68 ? -0.693 9.148 5.266 1 95.06 68 TYR B C 1
ATOM 1338 O O . TYR B 1 68 ? -1.249 10.078 5.855 1 95.06 68 TYR B O 1
ATOM 1346 N N . ASN B 1 69 ? -1.012 8.781 4.039 1 91.62 69 ASN B N 1
ATOM 1347 C CA . ASN B 1 69 ? -2.041 9.492 3.283 1 91.62 69 ASN B CA 1
ATOM 1348 C C . ASN B 1 69 ? -3.422 9.297 3.9 1 91.62 69 ASN B C 1
ATOM 1350 O O . ASN B 1 69 ? -4.246 10.211 3.885 1 91.62 69 ASN B O 1
ATOM 1354 N N . LEU B 1 70 ? -3.633 8.133 4.41 1 89.81 70 LEU B N 1
ATOM 1355 C CA . LEU B 1 70 ? -4.895 7.883 5.098 1 89.81 70 LEU B CA 1
ATOM 1356 C C . LEU B 1 70 ? -5.035 8.789 6.32 1 89.81 70 LEU B C 1
ATOM 1358 O O . LEU B 1 70 ? -6.109 9.344 6.562 1 89.81 70 LEU B O 1
ATOM 1362 N N . ALA B 1 71 ? -4.016 8.891 7.043 1 92.25 71 ALA B N 1
ATOM 1363 C CA . ALA B 1 71 ? -4.02 9.758 8.219 1 92.25 71 ALA B CA 1
ATOM 1364 C C . ALA B 1 71 ? -4.305 11.203 7.828 1 92.25 71 ALA B C 1
ATOM 1366 O O . ALA B 1 71 ? -5.078 11.898 8.5 1 92.25 71 ALA B O 1
ATOM 1367 N N . LYS B 1 72 ? -3.689 11.625 6.77 1 91.06 72 LYS B N 1
ATOM 1368 C CA . LYS B 1 72 ? -3.936 12.984 6.289 1 91.06 72 LYS B CA 1
ATOM 1369 C C . LYS B 1 72 ? -5.402 13.18 5.922 1 91.06 72 LYS B C 1
ATOM 1371 O O . LYS B 1 72 ? -5.984 14.227 6.211 1 91.06 72 LYS B O 1
ATOM 1376 N N . GLY B 1 73 ? -5.93 12.234 5.266 1 88.44 73 GLY B N 1
ATOM 1377 C CA . GLY B 1 73 ? -7.344 12.297 4.93 1 88.44 73 GLY B CA 1
ATOM 1378 C C . GLY B 1 73 ? -8.25 12.32 6.148 1 88.44 73 GLY B C 1
ATOM 1379 O O . GLY B 1 73 ? -9.227 13.062 6.184 1 88.44 73 GLY B O 1
ATOM 1380 N N . VAL B 1 74 ? -7.969 11.484 7.094 1 89.94 74 VAL B N 1
ATOM 1381 C CA . VAL B 1 74 ? -8.711 11.422 8.344 1 89.94 74 VAL B CA 1
ATOM 1382 C C . VAL B 1 74 ? -8.695 12.781 9.031 1 89.94 74 VAL B C 1
ATOM 1384 O O . VAL B 1 74 ? -9.742 13.32 9.398 1 89.94 74 VAL B O 1
ATOM 1387 N N . PHE B 1 75 ? -7.559 13.383 9.148 1 91.69 75 PHE B N 1
ATOM 1388 C CA . PHE B 1 75 ? -7.434 14.648 9.859 1 91.69 75 PHE B CA 1
ATOM 1389 C C . PHE B 1 75 ? -8.117 15.773 9.086 1 91.69 75 PHE B C 1
ATOM 1391 O O . PHE B 1 75 ? -8.727 16.656 9.68 1 91.69 75 PHE B O 1
ATOM 1398 N N . ARG B 1 76 ? -7.953 15.703 7.793 1 89.88 76 ARG B N 1
ATOM 1399 C CA . ARG B 1 76 ? -8.633 16.688 6.969 1 89.88 76 ARG B CA 1
ATOM 1400 C C . ARG B 1 76 ? -10.141 16.641 7.18 1 89.88 76 ARG B C 1
ATOM 1402 O O . ARG B 1 76 ? -10.781 17.672 7.375 1 89.88 76 ARG B O 1
ATOM 1409 N N . ASP B 1 77 ? -10.672 15.484 7.195 1 91.06 77 ASP B N 1
ATOM 1410 C CA . ASP B 1 77 ? -12.117 15.344 7.328 1 91.06 77 ASP B CA 1
ATOM 1411 C C . ASP B 1 77 ? -12.57 15.633 8.758 1 91.06 77 ASP B C 1
ATOM 1413 O O . ASP B 1 77 ? -13.68 16.125 8.977 1 91.06 77 ASP B O 1
ATOM 1417 N N . VAL B 1 78 ? -11.773 15.352 9.688 1 90 78 VAL B N 1
ATOM 1418 C CA . VAL B 1 78 ? -12.078 15.672 11.078 1 90 78 VAL B CA 1
ATOM 1419 C C . VAL B 1 78 ? -12.109 17.188 11.266 1 90 78 VAL B C 1
ATOM 1421 O O . VAL B 1 78 ? -12.961 17.719 11.984 1 90 78 VAL B O 1
ATOM 1424 N N . ASP B 1 79 ? -11.195 17.828 10.594 1 90.69 79 ASP B N 1
ATOM 1425 C CA . ASP B 1 79 ? -11.156 19.281 10.648 1 90.69 79 ASP B CA 1
ATOM 1426 C C . ASP B 1 79 ? -12.414 19.891 10.023 1 90.69 79 ASP B C 1
ATOM 1428 O O . ASP B 1 79 ? -12.898 20.938 10.469 1 90.69 79 ASP B O 1
ATOM 1432 N N . GLU B 1 80 ? -12.938 19.172 9.125 1 91.19 80 GLU B N 1
ATOM 1433 C CA . GLU B 1 80 ? -14.078 19.703 8.375 1 91.19 80 GLU B CA 1
ATOM 1434 C C . GLU B 1 80 ? -15.398 19.328 9.047 1 91.19 80 GLU B C 1
ATOM 1436 O O . GLU B 1 80 ? -16.344 20.125 9.039 1 91.19 80 GLU B O 1
ATOM 1441 N N . THR B 1 81 ? -15.516 18.156 9.633 1 90.88 81 THR B N 1
ATOM 1442 C CA . THR B 1 81 ? -16.828 17.688 10.047 1 90.88 81 THR B CA 1
ATOM 1443 C C . THR B 1 81 ? -16.781 17.141 11.469 1 90.88 81 THR B C 1
ATOM 1445 O O . THR B 1 81 ? -17.781 16.609 11.977 1 90.88 81 THR B O 1
ATOM 1448 N N . GLY B 1 82 ? -15.711 17.266 12.086 1 88.19 82 GLY B N 1
ATOM 1449 C CA . GLY B 1 82 ? -15.594 16.734 13.438 1 88.19 82 GLY B CA 1
ATOM 1450 C C . GLY B 1 82 ? -15.141 15.289 13.477 1 88.19 82 GLY B C 1
ATOM 1451 O O . GLY B 1 82 ? -14.656 14.758 12.469 1 88.19 82 GLY B O 1
ATOM 1452 N N . LEU B 1 83 ? -15.273 14.641 14.57 1 85.62 83 LEU B N 1
ATOM 1453 C CA . LEU B 1 83 ? -14.703 13.32 14.828 1 85.62 83 LEU B CA 1
ATOM 1454 C C . LEU B 1 83 ? -15.297 12.273 13.883 1 85.62 83 LEU B C 1
ATOM 1456 O O . LEU B 1 83 ? -14.617 11.32 13.5 1 85.62 83 LEU B O 1
ATOM 1460 N N . LEU B 1 84 ? -16.5 12.555 13.469 1 85.19 84 LEU B N 1
ATOM 1461 C CA . LEU B 1 84 ? -17.109 11.625 12.523 1 85.19 84 LEU B CA 1
ATOM 1462 C C . LEU B 1 84 ? -16.375 11.633 11.188 1 85.19 84 LEU B C 1
ATOM 1464 O O . LEU B 1 84 ? -16.438 10.664 10.43 1 85.19 84 LEU B O 1
ATOM 1468 N N . GLY B 1 85 ? -15.672 12.625 10.953 1 87.75 85 GLY B N 1
ATOM 1469 C CA . GLY B 1 85 ? -14.891 12.758 9.734 1 87.75 85 GLY B CA 1
ATOM 1470 C C . GLY B 1 85 ? -13.742 11.766 9.656 1 87.75 85 GLY B C 1
ATOM 1471 O O . GLY B 1 85 ? -13.219 11.5 8.57 1 87.75 85 GLY B O 1
ATOM 1472 N N . ALA B 1 86 ? -13.414 11.234 10.82 1 85.44 86 ALA B N 1
ATOM 1473 C CA . ALA B 1 86 ? -12.344 10.242 10.836 1 85.44 86 ALA B CA 1
ATOM 1474 C C . ALA B 1 86 ? -12.727 9 10.039 1 85.44 86 ALA B C 1
ATOM 1476 O O . ALA B 1 86 ? -11.891 8.43 9.336 1 85.44 86 ALA B O 1
ATOM 1477 N N . PHE B 1 87 ? -13.953 8.664 10.102 1 85 87 PHE B N 1
ATOM 1478 C CA . PHE B 1 87 ? -14.438 7.492 9.383 1 85 87 PHE B CA 1
ATOM 1479 C C . PHE B 1 87 ? -14.531 7.777 7.887 1 85 87 PHE B C 1
ATOM 1481 O O . PHE B 1 87 ? -13.953 7.051 7.078 1 85 87 PHE B O 1
ATOM 1488 N N . THR B 1 88 ? -15.031 8.852 7.566 1 85.31 88 THR B N 1
ATOM 1489 C CA . THR B 1 88 ? -15.219 9.172 6.156 1 85.31 88 THR B CA 1
ATOM 1490 C C . THR B 1 88 ? -13.883 9.492 5.492 1 85.31 88 THR B C 1
ATOM 1492 O O . THR B 1 88 ? -13.648 9.117 4.34 1 85.31 88 THR B O 1
ATOM 1495 N N . GLY B 1 89 ? -13.062 10.18 6.211 1 84.31 89 GLY B N 1
ATOM 1496 C CA . GLY B 1 89 ? -11.75 10.516 5.668 1 84.31 89 GLY B CA 1
ATOM 1497 C C . GLY B 1 89 ? -10.906 9.305 5.348 1 84.31 89 GLY B C 1
ATOM 1498 O O . GLY B 1 89 ? -10.266 9.242 4.297 1 84.31 89 GLY B O 1
ATOM 1499 N N . GLY B 1 90 ? -10.875 8.344 6.219 1 82.44 90 GLY B N 1
ATOM 1500 C CA . GLY B 1 90 ? -10.148 7.098 5.996 1 82.44 90 GLY B CA 1
ATOM 1501 C C . GLY B 1 90 ? -10.672 6.309 4.809 1 82.44 90 GLY B C 1
ATOM 1502 O O . GLY B 1 90 ? -9.891 5.832 3.984 1 82.44 90 GLY B O 1
ATOM 1503 N N . PHE B 1 91 ? -11.938 6.262 4.691 1 81.81 91 PHE B N 1
ATOM 1504 C CA . PHE B 1 91 ? -12.547 5.508 3.609 1 81.81 91 PHE B CA 1
ATOM 1505 C C . PHE B 1 91 ? -12.344 6.211 2.273 1 81.81 91 PHE B C 1
ATOM 1507 O O . PHE B 1 91 ? -12.039 5.566 1.268 1 81.81 91 PHE B O 1
ATOM 1514 N N . LYS B 1 92 ? -12.398 7.469 2.289 1 81.5 92 LYS B N 1
ATOM 1515 C CA . LYS B 1 92 ? -12.203 8.234 1.061 1 81.5 92 LYS B CA 1
ATOM 1516 C C . LYS B 1 92 ? -10.766 8.117 0.56 1 81.5 92 LYS B C 1
ATOM 1518 O O . LYS B 1 92 ? -10.531 7.977 -0.642 1 81.5 92 LYS B O 1
ATOM 1523 N N . ALA B 1 93 ? -9.875 8.164 1.489 1 77.75 93 ALA B N 1
ATOM 1524 C CA . ALA B 1 93 ? -8.461 8.133 1.13 1 77.75 93 ALA B CA 1
ATOM 1525 C C . ALA B 1 93 ? -8.055 6.754 0.619 1 77.75 93 ALA B C 1
ATOM 1527 O O . ALA B 1 93 ? -7.219 6.641 -0.281 1 77.75 93 ALA B O 1
ATOM 1528 N N . GLY B 1 94 ? -8.648 5.746 1.114 1 80.06 94 GLY B N 1
ATOM 1529 C CA . GLY B 1 94 ? -8.258 4.391 0.761 1 80.06 94 GLY B CA 1
ATOM 1530 C C . GLY B 1 94 ? -9.164 3.766 -0.286 1 80.06 94 GLY B C 1
ATOM 1531 O O . GLY B 1 94 ? -8.789 2.791 -0.938 1 80.06 94 GLY B O 1
ATOM 1532 N N . ALA B 1 95 ? -10.211 4.32 -0.592 1 80.31 95 ALA B N 1
ATOM 1533 C CA . ALA B 1 95 ? -11.258 3.691 -1.385 1 80.31 95 ALA B CA 1
ATOM 1534 C C . ALA B 1 95 ? -10.867 3.621 -2.857 1 80.31 95 ALA B C 1
ATOM 1536 O O . ALA B 1 95 ? -11.141 2.625 -3.533 1 80.31 95 ALA B O 1
ATOM 1537 N N . ALA B 1 96 ? -10.18 4.613 -3.312 1 80.75 96 ALA B N 1
ATOM 1538 C CA . ALA B 1 96 ? -9.867 4.656 -4.738 1 80.75 96 ALA B CA 1
ATOM 1539 C C . ALA B 1 96 ? -8.945 3.508 -5.137 1 80.75 96 ALA B C 1
ATOM 1541 O O . ALA B 1 96 ? -9.195 2.82 -6.129 1 80.75 96 ALA B O 1
ATOM 1542 N N . GLY B 1 97 ? -7.984 3.293 -4.355 1 79.88 97 GLY B N 1
ATOM 1543 C CA . GLY B 1 97 ? -7.059 2.207 -4.641 1 79.88 97 GLY B CA 1
ATOM 1544 C C . GLY B 1 97 ? -7.695 0.834 -4.523 1 79.88 97 GLY B C 1
ATOM 1545 O O . GLY B 1 97 ? -7.492 -0.025 -5.383 1 79.88 97 GLY B O 1
ATOM 1546 N N . LEU B 1 98 ? -8.414 0.621 -3.502 1 83.62 98 LEU B N 1
ATOM 1547 C CA . LEU B 1 98 ? -9.07 -0.666 -3.295 1 83.62 98 LEU B CA 1
ATOM 1548 C C . LEU B 1 98 ? -10.102 -0.933 -4.387 1 83.62 98 LEU B C 1
ATOM 1550 O O . LEU B 1 98 ? -10.172 -2.043 -4.918 1 83.62 98 LEU B O 1
ATOM 1554 N N . ALA B 1 99 ? -10.891 0.107 -4.719 1 85.31 99 ALA B N 1
ATOM 1555 C CA . ALA B 1 99 ? -11.906 -0.04 -5.762 1 85.31 99 ALA B CA 1
ATOM 1556 C C . ALA B 1 99 ? -11.266 -0.416 -7.094 1 85.31 99 ALA B C 1
ATOM 1558 O O . ALA B 1 99 ? -11.758 -1.303 -7.797 1 85.31 99 ALA B O 1
ATOM 1559 N N . ALA B 1 100 ? -10.273 0.245 -7.418 1 87.94 100 ALA B N 1
ATOM 1560 C CA . ALA B 1 100 ? -9.57 -0.053 -8.664 1 87.94 100 ALA B CA 1
ATOM 1561 C C . ALA B 1 100 ? -9 -1.469 -8.656 1 87.94 100 ALA B C 1
ATOM 1563 O O . ALA B 1 100 ? -9.109 -2.197 -9.641 1 87.94 100 ALA B O 1
ATOM 1564 N N . ALA B 1 101 ? -8.438 -1.795 -7.566 1 85.88 101 ALA B N 1
ATOM 1565 C CA . ALA B 1 101 ? -7.848 -3.125 -7.441 1 85.88 101 ALA B CA 1
ATOM 1566 C C . ALA B 1 101 ? -8.898 -4.211 -7.625 1 85.88 101 ALA B C 1
ATOM 1568 O O . ALA B 1 101 ? -8.672 -5.195 -8.328 1 85.88 101 ALA B O 1
ATOM 1569 N N . VAL B 1 102 ? -9.961 -4.035 -7 1 85.06 102 VAL B N 1
ATOM 1570 C CA . VAL B 1 102 ? -11.039 -5.02 -7.082 1 85.06 102 VAL B CA 1
ATOM 1571 C C . VAL B 1 102 ? -11.57 -5.082 -8.516 1 85.06 102 VAL B C 1
ATOM 1573 O O . VAL B 1 102 ? -11.789 -6.168 -9.055 1 85.06 102 VAL B O 1
ATOM 1576 N N . PHE B 1 103 ? -11.781 -3.975 -9.109 1 90.56 103 PHE B N 1
ATOM 1577 C CA . PHE B 1 103 ? -12.281 -3.91 -10.477 1 90.56 103 PHE B CA 1
ATOM 1578 C C . PHE B 1 103 ? -11.344 -4.637 -11.43 1 90.56 103 PHE B C 1
ATOM 1580 O O . PHE B 1 103 ? -11.766 -5.512 -12.188 1 90.56 103 PHE B O 1
ATOM 1587 N N . PHE B 1 104 ? -10.156 -4.332 -11.359 1 92.31 104 PHE B N 1
ATOM 1588 C CA . PHE B 1 104 ? -9.195 -4.938 -12.273 1 92.31 104 PHE B CA 1
ATOM 1589 C C . PHE B 1 104 ? -8.945 -6.391 -11.906 1 92.31 104 PHE B C 1
ATOM 1591 O O . PHE B 1 104 ? -8.648 -7.219 -12.773 1 92.31 104 PHE B O 1
ATOM 1598 N N . GLY B 1 105 ? -8.984 -6.625 -10.625 1 88.81 105 GLY B N 1
ATOM 1599 C CA . GLY B 1 105 ? -8.93 -8.023 -10.234 1 88.81 105 GLY B CA 1
ATOM 1600 C C . GLY B 1 105 ? -10.031 -8.859 -10.852 1 88.81 105 GLY B C 1
ATOM 1601 O O . GLY B 1 105 ? -9.773 -9.953 -11.359 1 88.81 105 GLY B O 1
ATOM 1602 N N . PHE B 1 106 ? -11.227 -8.297 -10.828 1 87.94 106 PHE B N 1
ATOM 1603 C CA . PHE B 1 106 ? -12.367 -8.977 -11.438 1 87.94 106 PHE B CA 1
ATOM 1604 C C . PHE B 1 106 ? -12.156 -9.141 -12.938 1 87.94 106 PHE B C 1
ATOM 1606 O O . PHE B 1 106 ? -12.422 -10.211 -13.484 1 87.94 106 PHE B O 1
ATOM 1613 N N . MET B 1 107 ? -11.734 -8.156 -13.555 1 92.75 107 MET B N 1
ATOM 1614 C CA . MET B 1 107 ? -11.516 -8.188 -14.992 1 92.75 107 MET B CA 1
ATOM 1615 C C . MET B 1 107 ? -10.484 -9.25 -15.367 1 92.75 107 MET B C 1
ATOM 1617 O O . MET B 1 107 ? -10.711 -10.031 -16.297 1 92.75 107 MET B O 1
ATOM 1621 N N . MET B 1 108 ? -9.492 -9.297 -14.648 1 92.12 108 MET B N 1
ATOM 1622 C CA . MET B 1 108 ? -8.438 -10.258 -14.938 1 92.12 108 MET B CA 1
ATOM 1623 C C . MET B 1 108 ? -8.906 -11.68 -14.664 1 92.12 108 MET B C 1
ATOM 1625 O O . MET B 1 108 ? -8.586 -12.602 -15.414 1 92.12 108 MET B O 1
ATOM 1629 N N . ALA B 1 109 ? -9.586 -11.812 -13.609 1 89.19 109 ALA B N 1
ATOM 1630 C CA . ALA B 1 109 ? -10.125 -13.133 -13.273 1 89.19 109 ALA B CA 1
ATOM 1631 C C . ALA B 1 109 ? -11.086 -13.617 -14.352 1 89.19 109 ALA B C 1
ATOM 1633 O O . ALA B 1 109 ? -11.148 -14.812 -14.648 1 89.19 109 ALA B O 1
ATOM 1634 N N . SER B 1 110 ? -11.844 -12.719 -14.844 1 88.44 110 SER B N 1
ATOM 1635 C CA . SER B 1 110 ? -12.828 -13.062 -15.859 1 88.44 110 SER B CA 1
ATOM 1636 C C . SER B 1 110 ? -12.156 -13.469 -17.172 1 88.44 110 SER B C 1
ATOM 1638 O O . SER B 1 110 ? -12.68 -14.289 -17.922 1 88.44 110 SER B O 1
ATOM 1640 N N . ILE B 1 111 ? -10.992 -12.867 -17.375 1 90 111 ILE B N 1
ATOM 1641 C CA . ILE B 1 111 ? -10.281 -13.109 -18.625 1 90 111 ILE B CA 1
ATOM 1642 C C . ILE B 1 111 ? -9.43 -14.367 -18.484 1 90 111 ILE B C 1
ATOM 1644 O O . ILE B 1 111 ? -9.367 -15.188 -19.406 1 90 111 ILE B O 1
ATOM 1648 N N . PHE B 1 112 ? -8.727 -14.469 -17.422 1 80.81 112 PHE B N 1
ATOM 1649 C CA . PHE B 1 112 ? -7.742 -15.531 -17.281 1 80.81 112 PHE B CA 1
ATOM 1650 C C . PHE B 1 112 ? -8.328 -16.719 -16.547 1 80.81 112 PHE B C 1
ATOM 1652 O O . PHE B 1 112 ? -7.645 -17.734 -16.328 1 80.81 112 PHE B O 1
ATOM 1659 N N . LYS B 1 113 ? -9.57 -16.703 -15.836 1 66 113 LYS B N 1
ATOM 1660 C CA . LYS B 1 113 ? -10.164 -17.859 -15.164 1 66 113 LYS B CA 1
ATOM 1661 C C . LYS B 1 113 ? -10.273 -19.047 -16.109 1 66 113 LYS B C 1
ATOM 1663 O O . LYS B 1 113 ? -10.789 -18.922 -17.234 1 66 113 LYS B O 1
ATOM 1668 N N . PRO B 1 114 ? -9.492 -20 -15.656 1 52.03 114 PRO B N 1
ATOM 1669 C CA . PRO B 1 114 ? -9.766 -21.25 -16.375 1 52.03 114 PRO B CA 1
ATOM 1670 C C . PRO B 1 114 ? -11.234 -21.672 -16.312 1 52.03 114 PRO B C 1
ATOM 1672 O O . PRO B 1 114 ? -11.945 -21.266 -15.383 1 52.03 114 PRO B O 1
ATOM 1675 N N . LYS B 1 115 ? -11.93 -21.984 -17.344 1 46.62 115 LYS B N 1
ATOM 1676 C CA . LYS B 1 115 ? -13.234 -22.641 -17.406 1 46.62 115 LYS B CA 1
ATOM 1677 C C . LYS B 1 115 ? -13.484 -23.469 -16.141 1 46.62 115 LYS B C 1
ATOM 1679 O O . LYS B 1 115 ? -12.641 -24.266 -15.75 1 46.62 115 LYS B O 1
ATOM 1684 N N . ALA B 1 116 ? -14.172 -22.953 -15.055 1 43.66 116 ALA B N 1
ATOM 1685 C CA . ALA B 1 116 ? -14.711 -23.922 -14.117 1 43.66 116 ALA B CA 1
ATOM 1686 C C . ALA B 1 116 ? -14.844 -25.297 -14.766 1 43.66 116 ALA B C 1
ATOM 1688 O O . ALA B 1 116 ? -15.375 -25.422 -15.875 1 43.66 116 ALA B O 1
ATOM 1689 N N . LYS B 1 117 ? -13.758 -26.062 -14.734 1 35.03 117 LYS B N 1
ATOM 1690 C CA . LYS B 1 117 ? -14.062 -27.422 -15.172 1 35.03 117 LYS B CA 1
ATOM 1691 C C . LYS B 1 117 ? -15.422 -27.859 -14.648 1 35.03 117 LYS B C 1
ATOM 1693 O O . LYS B 1 117 ? -15.648 -27.906 -13.438 1 35.03 117 LYS B O 1
ATOM 1698 N N . LYS B 1 118 ? -16.562 -27.609 -15.414 1 34.53 118 LYS B N 1
ATOM 1699 C CA . LYS B 1 118 ? -17.625 -28.609 -15.266 1 34.53 118 LYS B CA 1
ATOM 1700 C C . LYS B 1 118 ? -17.062 -30.016 -15.266 1 34.53 118 LYS B C 1
ATOM 1702 O O . LYS B 1 118 ? -16.125 -30.328 -15.992 1 34.53 118 LYS B O 1
#

Secondary structure (DSSP, 8-state):
-HHHHHHHHHHHHHHHHHHHHHHS---HHHHHHHHHHHHHHHHHTTHHHHHHHHHTHHHHSBHHHHHHHHHHHHHHHHHHH-TTHHHHHHHHHHHHHHHHHHHHHHHHHHHH------/-HHHHHHHHHHHHHHHHHHHHHHS---HHHHHHHHHHHHHHHHHTTHHHHHHHHHTHHHHSBHHHHHHHHHHHHHHHHHHH-TTHHHHHHHHHHHHHHHHHHHHHHHHHHHH------

Foldseek 3Di:
DQVVLLVVLLVVVVVVLVVCVVVDVDDPVVSLVVLLVLLLVCLLVVNLVVSCVRRPCSSLVRSSNLSNQLNVQLVVQCVVPNNVSNVVSNCVSCVVVVVVCVVVVVVCCVVVVDPPPD/DQVVLLVVLLVVVVVVLVVCVVVDVDDPVVSLVVLLVLLLVCLLVVNLVVSCVRRPCSSLVRSSNLSNQLNVQLVVQCVVPNNVSNVVSNCVSCVVVVVVCVVVVVVCCVVVPDPPPD

pLDDT: mean 89.04, std 11.94, range [34.53, 98.44]